Protein AF-A0A3N5UCI3-F1 (afdb_monomer)

Structure (mmCIF, N/CA/C/O backbone):
data_AF-A0A3N5UCI3-F1
#
_entry.id   AF-A0A3N5UCI3-F1
#
loop_
_atom_site.group_PDB
_atom_site.id
_atom_site.type_symbol
_atom_site.label_atom_id
_atom_site.label_alt_id
_atom_site.label_comp_id
_atom_site.label_asym_id
_atom_site.label_entity_id
_atom_site.label_seq_id
_atom_site.pdbx_PDB_ins_code
_atom_site.Cartn_x
_atom_site.Cartn_y
_atom_site.Cartn_z
_atom_site.occupancy
_atom_site.B_iso_or_equiv
_atom_site.auth_seq_id
_atom_site.auth_comp_id
_atom_site.auth_asym_id
_atom_site.auth_atom_id
_atom_site.pdbx_PDB_model_num
ATOM 1 N N . MET A 1 1 ? 20.210 -23.300 -6.302 1.00 37.25 1 MET A N 1
ATOM 2 C CA . MET A 1 1 ? 19.505 -22.348 -7.184 1.00 37.25 1 MET A CA 1
ATOM 3 C C . MET A 1 1 ? 19.221 -21.131 -6.333 1.00 37.25 1 MET A C 1
ATOM 5 O O . MET A 1 1 ? 18.685 -21.321 -5.254 1.00 37.25 1 MET A O 1
ATOM 9 N N . LYS A 1 2 ? 19.678 -19.932 -6.711 1.00 45.31 2 LYS A N 1
ATOM 10 C CA . LYS A 1 2 ? 19.194 -18.723 -6.033 1.00 45.31 2 LYS A CA 1
ATOM 11 C C . LYS A 1 2 ? 17.724 -18.590 -6.417 1.00 45.31 2 LYS A C 1
ATOM 13 O O . LYS A 1 2 ? 17.446 -18.569 -7.613 1.00 45.31 2 LYS A O 1
ATOM 18 N N . ASP A 1 3 ? 16.829 -18.582 -5.437 1.00 58.81 3 ASP A N 1
ATOM 19 C CA . ASP A 1 3 ? 15.424 -18.269 -5.679 1.00 58.81 3 ASP A CA 1
ATOM 20 C C . ASP A 1 3 ? 15.359 -16.899 -6.365 1.00 58.81 3 ASP A C 1
ATOM 22 O O . ASP A 1 3 ? 15.922 -15.918 -5.872 1.00 58.81 3 ASP A O 1
ATOM 26 N N . ASP A 1 4 ? 14.760 -16.850 -7.554 1.00 88.25 4 ASP A N 1
ATOM 27 C CA . ASP A 1 4 ? 14.566 -15.599 -8.277 1.00 88.25 4 ASP A CA 1
ATOM 28 C C . ASP A 1 4 ? 13.509 -14.773 -7.536 1.00 88.25 4 ASP A C 1
ATOM 30 O O . ASP A 1 4 ? 12.313 -15.076 -7.573 1.00 88.25 4 ASP A O 1
ATOM 34 N N . VAL A 1 5 ? 13.953 -13.730 -6.831 1.00 96.06 5 VAL A N 1
ATOM 35 C CA . VAL A 1 5 ? 13.076 -12.833 -6.068 1.00 96.06 5 VAL A CA 1
ATOM 36 C C . VAL A 1 5 ? 11.978 -12.225 -6.946 1.00 96.06 5 VAL A C 1
ATOM 38 O O . VAL A 1 5 ? 10.868 -12.012 -6.464 1.00 96.06 5 VAL A O 1
ATOM 41 N N . PHE A 1 6 ? 12.220 -12.008 -8.243 1.00 95.88 6 PHE A N 1
ATOM 42 C CA . PHE A 1 6 ? 11.193 -11.482 -9.142 1.00 95.88 6 PHE A CA 1
ATOM 43 C C . PHE A 1 6 ? 10.114 -12.523 -9.452 1.00 95.88 6 PHE A C 1
ATOM 45 O O . PHE A 1 6 ? 8.941 -12.166 -9.516 1.00 95.88 6 PHE A O 1
ATOM 52 N N . ALA A 1 7 ? 10.461 -13.812 -9.533 1.00 96.44 7 ALA A N 1
ATOM 53 C CA . ALA A 1 7 ? 9.475 -14.890 -9.626 1.00 96.44 7 ALA A CA 1
ATOM 54 C C . ALA A 1 7 ? 8.641 -15.017 -8.336 1.00 96.44 7 ALA A C 1
ATOM 56 O O . ALA A 1 7 ? 7.427 -15.227 -8.392 1.00 96.44 7 ALA A O 1
ATOM 57 N N . LYS A 1 8 ? 9.264 -14.823 -7.164 1.00 96.44 8 LYS A N 1
ATOM 58 C CA . LYS A 1 8 ? 8.558 -14.742 -5.871 1.00 96.44 8 LYS A CA 1
ATOM 59 C C . LYS A 1 8 ? 7.577 -13.564 -5.842 1.00 96.44 8 LYS A C 1
ATOM 61 O O . LYS A 1 8 ? 6.419 -13.754 -5.467 1.00 96.44 8 LYS A O 1
ATOM 66 N N . VAL A 1 9 ? 8.017 -12.376 -6.266 1.00 97.81 9 VAL A N 1
ATOM 67 C CA . VAL A 1 9 ? 7.171 -11.175 -6.385 1.00 97.81 9 VAL A CA 1
ATOM 68 C C . VAL A 1 9 ? 6.021 -11.418 -7.358 1.00 97.81 9 VAL A C 1
ATOM 70 O O . VAL A 1 9 ? 4.883 -11.100 -7.026 1.00 97.81 9 VAL A O 1
ATOM 73 N N . GLU A 1 10 ? 6.281 -12.027 -8.517 1.00 97.31 10 GLU A N 1
ATOM 74 C CA . GLU A 1 10 ? 5.245 -12.372 -9.495 1.00 97.31 10 GLU A CA 1
ATOM 75 C C . GLU A 1 10 ? 4.166 -13.256 -8.869 1.00 97.31 10 GLU A C 1
ATOM 77 O O . GLU A 1 10 ? 2.975 -12.949 -8.939 1.00 97.31 10 GLU A O 1
ATOM 82 N N . ASN A 1 11 ? 4.589 -14.326 -8.195 1.00 97.31 11 ASN A N 1
ATOM 83 C CA . ASN A 1 11 ? 3.678 -15.257 -7.551 1.00 97.31 11 ASN A CA 1
ATOM 84 C C . ASN A 1 11 ? 2.823 -14.571 -6.473 1.00 97.31 11 ASN A C 1
ATOM 86 O O . ASN A 1 11 ? 1.619 -14.812 -6.400 1.00 97.31 11 ASN A O 1
ATOM 90 N N . GLN A 1 12 ? 3.416 -13.696 -5.655 1.00 96.69 12 GLN A N 1
ATOM 91 C CA . GLN A 1 12 ? 2.686 -12.943 -4.629 1.00 96.69 12 GLN A CA 1
ATOM 92 C C . GLN A 1 12 ? 1.762 -11.870 -5.225 1.00 96.69 12 GLN A C 1
ATOM 94 O O . GLN A 1 12 ? 0.686 -11.622 -4.682 1.00 96.69 12 GLN A O 1
ATOM 99 N N . TYR A 1 13 ? 2.143 -11.262 -6.350 1.00 96.44 13 TYR A N 1
ATOM 100 C CA . TYR A 1 13 ? 1.323 -10.284 -7.066 1.00 96.44 13 TYR A CA 1
ATOM 101 C C . TYR A 1 13 ? 0.072 -10.931 -7.675 1.00 96.44 13 TYR A C 1
ATOM 103 O O . TYR A 1 13 ? -1.033 -10.398 -7.540 1.00 96.44 13 TYR A O 1
ATOM 111 N N . VAL A 1 14 ? 0.227 -12.100 -8.308 1.00 95.62 14 VAL A N 1
ATOM 112 C CA . VAL A 1 14 ? -0.887 -12.884 -8.865 1.00 95.62 14 VAL A CA 1
ATOM 113 C C . VAL A 1 14 ? -1.782 -13.423 -7.747 1.00 95.62 14 VAL A C 1
ATOM 115 O O . VAL A 1 14 ? -3.002 -13.281 -7.809 1.00 95.62 14 VAL A O 1
ATOM 118 N N . ASN A 1 15 ? -1.189 -13.966 -6.681 1.00 96.00 15 ASN A N 1
ATOM 119 C CA . ASN A 1 15 ? -1.905 -14.549 -5.543 1.00 96.00 15 ASN A CA 1
ATOM 120 C C . ASN A 1 15 ? -2.089 -13.552 -4.383 1.00 96.00 15 ASN A C 1
ATOM 122 O O . ASN A 1 15 ? -1.911 -13.892 -3.205 1.00 96.00 15 ASN A O 1
ATOM 126 N N . TYR A 1 16 ? -2.447 -12.312 -4.724 1.00 96.50 16 TYR A N 1
ATOM 127 C CA . TYR A 1 16 ? -2.571 -11.196 -3.787 1.00 96.50 16 TYR A CA 1
ATOM 128 C C . TYR A 1 16 ? -3.523 -11.513 -2.624 1.00 96.50 16 TYR A C 1
ATOM 130 O O . TYR A 1 16 ? -4.680 -11.876 -2.836 1.00 96.50 16 TYR A O 1
ATOM 138 N N . GLY A 1 17 ? -3.044 -11.357 -1.387 1.00 96.62 17 GLY A N 1
ATOM 139 C CA . GLY A 1 17 ? -3.816 -11.642 -0.170 1.00 96.62 17 GLY A CA 1
ATOM 140 C C . GLY A 1 17 ? -3.635 -13.045 0.420 1.00 96.62 17 GLY A C 1
ATOM 141 O O . GLY A 1 17 ? -4.100 -13.285 1.532 1.00 96.62 17 GLY A O 1
ATOM 142 N N . THR A 1 18 ? -2.913 -13.956 -0.245 1.00 97.62 18 THR A N 1
ATOM 143 C CA . THR A 1 18 ? -2.645 -15.308 0.295 1.00 97.62 18 THR A CA 1
ATOM 144 C C . THR A 1 18 ? -1.943 -15.244 1.651 1.00 97.62 18 THR A C 1
ATOM 146 O O . THR A 1 18 ? -2.427 -15.816 2.627 1.00 97.62 18 THR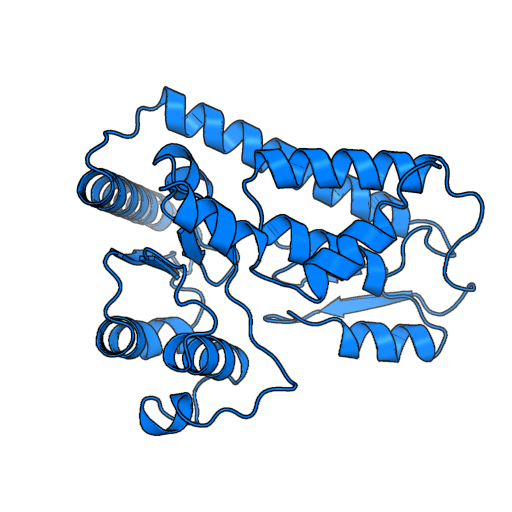 A O 1
ATOM 149 N N . ARG A 1 19 ? -0.872 -14.446 1.751 1.00 97.94 19 ARG A N 1
ATOM 150 C CA . ARG A 1 19 ? -0.134 -14.260 3.007 1.00 97.94 19 ARG A CA 1
ATOM 151 C C . ARG A 1 19 ? -0.999 -13.653 4.116 1.00 97.94 19 ARG A C 1
ATOM 153 O O . ARG A 1 19 ? -0.928 -14.080 5.262 1.00 97.94 19 ARG A O 1
ATOM 160 N N . ALA A 1 20 ? -1.869 -12.700 3.784 1.00 98.25 20 ALA A N 1
ATOM 161 C CA . ALA A 1 20 ? -2.792 -12.102 4.749 1.00 98.25 20 ALA A CA 1
ATOM 162 C C . ALA A 1 20 ? -3.806 -13.123 5.297 1.00 98.25 20 ALA A C 1
ATOM 164 O O . ALA A 1 20 ? -4.112 -13.123 6.489 1.00 98.25 20 ALA A O 1
ATOM 165 N N . ARG A 1 21 ? -4.281 -14.044 4.451 1.00 98.44 21 ARG A N 1
ATOM 166 C CA . ARG A 1 21 ? -5.158 -15.146 4.865 1.00 98.44 21 ARG A CA 1
ATOM 167 C C . ARG A 1 21 ? -4.448 -16.129 5.798 1.00 98.44 21 ARG A C 1
ATOM 169 O O . ARG A 1 21 ? -5.036 -16.542 6.793 1.00 98.44 21 ARG A O 1
ATOM 176 N N . GLU A 1 22 ? -3.190 -16.466 5.518 1.00 98.44 22 GLU A N 1
ATOM 177 C CA . GLU A 1 22 ? -2.363 -17.274 6.427 1.00 98.44 22 GLU A CA 1
ATOM 178 C C . GLU A 1 22 ? -2.208 -16.597 7.790 1.00 98.44 22 GLU A C 1
ATOM 180 O O . GLU A 1 22 ? -2.424 -17.233 8.818 1.00 98.44 22 GLU A O 1
ATOM 185 N N . LEU A 1 23 ? -1.892 -15.298 7.801 1.00 98.38 23 LEU A N 1
ATOM 186 C CA . LEU A 1 23 ? -1.742 -14.512 9.025 1.00 98.38 23 LEU A CA 1
ATOM 187 C C . LEU A 1 23 ? -3.046 -14.484 9.835 1.00 98.38 23 LEU A C 1
ATOM 189 O O . LEU A 1 23 ? -3.012 -14.735 11.040 1.00 98.38 23 LEU A O 1
ATOM 193 N N . LYS A 1 24 ? -4.202 -14.284 9.187 1.00 97.94 24 LYS A N 1
ATOM 194 C CA . LYS A 1 24 ? -5.512 -14.422 9.847 1.00 97.94 24 LYS A CA 1
ATOM 195 C C . LYS A 1 24 ? -5.681 -15.803 10.480 1.00 97.94 24 LYS A C 1
ATOM 197 O O . LYS A 1 24 ? -6.098 -15.896 11.631 1.00 97.94 24 LYS A O 1
ATOM 202 N N . ASN A 1 25 ? -5.360 -16.871 9.751 1.00 98.06 25 ASN A N 1
ATOM 203 C CA . ASN A 1 25 ? -5.485 -18.243 10.256 1.00 98.06 25 ASN A CA 1
ATOM 204 C C . ASN A 1 25 ? -4.524 -18.529 11.425 1.00 98.06 25 ASN A C 1
ATOM 206 O O . ASN A 1 25 ? -4.798 -19.398 12.245 1.00 98.06 25 ASN A O 1
ATOM 210 N N . GLN A 1 26 ? -3.432 -17.769 11.531 1.00 97.88 26 GLN A N 1
ATOM 211 C CA . GLN A 1 26 ? -2.501 -17.767 12.665 1.00 97.88 26 GLN A CA 1
ATOM 212 C C . GLN A 1 26 ? -2.959 -16.859 13.824 1.00 97.88 26 GLN A C 1
ATOM 214 O O . GLN A 1 26 ? -2.226 -16.680 14.794 1.00 97.88 26 GLN A O 1
ATOM 219 N N . GLY A 1 27 ? -4.157 -16.272 13.740 1.00 97.44 27 GLY A N 1
ATOM 220 C CA . GLY A 1 27 ? -4.740 -15.414 14.773 1.00 97.44 27 GLY A CA 1
ATOM 221 C C . GLY A 1 27 ? -4.333 -13.939 14.691 1.00 97.44 27 GLY A C 1
ATOM 222 O O . GLY A 1 27 ? -4.698 -13.164 15.576 1.00 97.44 27 GLY A O 1
ATOM 223 N N . GLN A 1 28 ? -3.603 -13.522 13.652 1.00 98.06 28 GLN A N 1
ATOM 224 C CA . GLN A 1 28 ? -3.263 -12.112 13.446 1.00 98.06 28 GLN A CA 1
ATOM 225 C C . GLN A 1 28 ? -4.488 -11.327 12.965 1.00 98.06 28 GLN A C 1
ATOM 227 O O . GLN A 1 28 ? -5.254 -11.784 12.115 1.00 98.06 28 GLN A O 1
ATOM 232 N N . LYS A 1 29 ? -4.651 -10.102 13.469 1.00 98.50 29 LYS A N 1
ATOM 233 C CA . LYS A 1 29 ? -5.696 -9.179 13.011 1.00 98.50 29 LYS A CA 1
ATOM 234 C C . LYS A 1 29 ? -5.188 -8.412 11.794 1.00 98.50 29 LYS A C 1
ATOM 236 O O . LYS A 1 29 ? -4.258 -7.614 11.906 1.00 98.50 29 LYS A O 1
ATOM 241 N N . VAL A 1 30 ? -5.798 -8.646 10.635 1.00 98.81 30 VAL A N 1
ATOM 242 C CA . VAL A 1 30 ? -5.469 -7.934 9.390 1.00 98.81 30 VAL A CA 1
ATOM 243 C C . VAL A 1 30 ? -6.399 -6.734 9.240 1.00 98.81 30 VAL A C 1
ATOM 245 O O . VAL A 1 30 ? -7.617 -6.903 9.206 1.00 98.81 30 VAL A O 1
ATOM 248 N N . ILE A 1 31 ? -5.842 -5.529 9.157 1.00 98.81 31 ILE A N 1
ATOM 249 C CA . ILE A 1 31 ? -6.599 -4.287 8.981 1.00 98.81 31 ILE A CA 1
ATOM 250 C C . ILE A 1 31 ? -6.388 -3.792 7.561 1.00 98.81 31 ILE A C 1
ATOM 252 O O . ILE A 1 31 ? -5.282 -3.414 7.173 1.00 98.81 31 ILE A O 1
ATOM 256 N N . GLY A 1 32 ? -7.465 -3.803 6.786 1.00 98.56 32 GLY A N 1
ATOM 257 C CA . GLY A 1 32 ? -7.467 -3.254 5.447 1.00 98.56 32 GLY A CA 1
ATOM 258 C C . GLY A 1 32 ? -7.326 -1.737 5.496 1.00 98.56 32 GLY A C 1
ATOM 259 O O . GLY A 1 32 ? -7.857 -1.087 6.398 1.00 98.56 32 GLY A O 1
ATOM 260 N N . TYR A 1 33 ? -6.671 -1.157 4.503 1.00 97.50 33 TYR A N 1
ATOM 261 C CA . TYR A 1 33 ? -6.654 0.286 4.318 1.00 97.50 33 TYR A CA 1
ATOM 262 C C . TYR A 1 33 ? -6.744 0.663 2.845 1.00 97.50 33 TYR A C 1
ATOM 264 O O . TYR A 1 33 ? -6.403 -0.119 1.953 1.00 97.50 33 TYR A O 1
ATOM 272 N N . ILE A 1 34 ? -7.204 1.886 2.602 1.00 92.69 34 ILE A N 1
ATOM 273 C CA . ILE A 1 34 ? -7.258 2.507 1.280 1.00 92.69 34 ILE A CA 1
ATOM 274 C C . ILE A 1 34 ? -6.585 3.870 1.386 1.00 92.69 34 ILE A C 1
ATOM 276 O O . ILE A 1 34 ? -6.811 4.576 2.360 1.00 92.69 34 ILE A O 1
ATOM 280 N N . CYS A 1 35 ? -5.835 4.261 0.350 1.00 91.75 35 CYS A N 1
ATOM 281 C CA . CYS A 1 35 ? -5.064 5.510 0.284 1.00 91.75 35 CYS A CA 1
ATOM 282 C C . CYS A 1 35 ? -3.818 5.533 1.192 1.00 91.75 35 CYS A C 1
ATOM 284 O O . CYS A 1 35 ? -3.790 4.927 2.258 1.00 91.75 35 CYS A O 1
ATOM 286 N N . SER A 1 36 ? -2.791 6.273 0.766 1.00 90.94 36 SER A N 1
ATOM 287 C CA . SER A 1 36 ? -1.540 6.480 1.514 1.00 90.94 36 SER A CA 1
ATOM 288 C C . SER A 1 36 ? -1.702 7.406 2.728 1.00 90.94 36 SER A C 1
ATOM 290 O O . SER A 1 36 ? -0.793 7.545 3.535 1.00 90.94 36 SER A O 1
ATOM 292 N N . PHE A 1 37 ? -2.865 8.046 2.892 1.00 93.94 37 PHE A N 1
ATOM 293 C CA . PHE A 1 37 ? -3.133 8.944 4.023 1.00 93.94 37 PHE A CA 1
ATOM 294 C C . PHE A 1 37 ? -3.445 8.207 5.331 1.00 93.94 37 PHE A C 1
ATOM 296 O O . PHE A 1 37 ? -3.551 8.847 6.376 1.00 93.94 37 PHE A O 1
ATOM 303 N N . VAL A 1 38 ? -3.607 6.880 5.299 1.00 96.69 38 VAL A N 1
ATOM 304 C CA . VAL A 1 38 ? -3.827 6.096 6.519 1.00 96.69 38 VAL A CA 1
ATOM 305 C C . VAL A 1 38 ? -2.512 5.965 7.299 1.00 96.69 38 VAL A C 1
ATOM 307 O O . VAL A 1 38 ? -1.546 5.437 6.754 1.00 96.69 38 VAL A O 1
ATOM 310 N N . PRO A 1 39 ? -2.467 6.352 8.588 1.00 97.38 39 PRO A N 1
ATOM 311 C CA . PRO A 1 39 ? -1.288 6.164 9.437 1.00 97.38 39 PRO A CA 1
ATOM 312 C C . PRO A 1 39 ? -1.063 4.674 9.767 1.00 97.38 39 PRO A C 1
ATOM 314 O O . PRO A 1 39 ? -1.607 4.136 10.740 1.00 97.38 39 PRO A O 1
ATOM 317 N N . LEU A 1 40 ? -0.282 3.975 8.937 1.00 98.25 40 LEU A N 1
ATOM 318 C CA . LEU A 1 40 ? -0.029 2.527 9.046 1.00 98.25 40 LEU A CA 1
ATOM 319 C C . LEU A 1 40 ? 0.760 2.152 10.308 1.00 98.25 40 LEU A C 1
ATOM 321 O O . LEU A 1 40 ? 0.667 1.027 10.814 1.00 98.25 40 LEU A O 1
ATOM 325 N N . GLU A 1 41 ? 1.523 3.103 10.838 1.00 98.69 41 GLU A N 1
ATOM 326 C CA . GLU A 1 41 ? 2.312 2.971 12.053 1.00 98.69 41 GLU A CA 1
ATOM 327 C C . GLU A 1 41 ? 1.422 2.663 13.256 1.00 98.69 41 GLU A C 1
ATOM 329 O O . GLU A 1 41 ? 1.787 1.822 14.074 1.00 98.69 41 GLU A O 1
ATOM 334 N N . ILE A 1 42 ? 0.232 3.268 13.341 1.00 98.75 42 ILE A N 1
ATOM 335 C CA . ILE A 1 42 ? -0.697 3.042 14.456 1.00 98.75 42 ILE A CA 1
ATOM 336 C C . ILE A 1 42 ? -1.298 1.631 14.368 1.00 98.75 42 ILE A C 1
ATOM 338 O O . ILE A 1 42 ? -1.360 0.939 15.382 1.00 98.75 42 ILE A O 1
ATOM 342 N N . ILE A 1 43 ? -1.641 1.154 13.161 1.00 98.75 43 ILE A N 1
ATOM 343 C CA . ILE A 1 43 ? -2.090 -0.236 12.930 1.00 98.75 43 ILE A CA 1
ATOM 344 C C . ILE A 1 43 ? -1.016 -1.220 13.403 1.00 98.75 43 ILE A C 1
ATOM 346 O O . ILE A 1 43 ? -1.291 -2.160 14.150 1.00 98.75 43 ILE A O 1
ATOM 350 N N . THR A 1 44 ? 0.226 -0.967 12.993 1.00 98.75 44 THR A N 1
ATOM 351 C CA . THR A 1 44 ? 1.375 -1.826 13.302 1.00 98.75 44 THR A CA 1
ATOM 352 C C . THR A 1 44 ? 1.701 -1.809 14.797 1.00 98.75 44 THR A C 1
ATOM 354 O O . THR A 1 44 ? 1.967 -2.857 15.382 1.00 98.75 44 THR A O 1
ATOM 357 N N . ALA A 1 45 ? 1.637 -0.641 15.443 1.00 98.69 45 ALA A N 1
ATOM 358 C CA . ALA A 1 45 ? 1.859 -0.491 16.880 1.00 98.69 45 ALA A CA 1
ATOM 359 C C . ALA A 1 45 ? 0.780 -1.201 17.719 1.00 98.69 45 ALA A C 1
ATOM 361 O O . ALA A 1 45 ? 1.077 -1.727 18.792 1.00 98.69 45 ALA A O 1
ATOM 362 N N . ALA A 1 46 ? -0.445 -1.311 17.193 1.00 98.31 46 ALA A N 1
ATOM 363 C CA . ALA A 1 46 ? -1.516 -2.135 17.761 1.00 98.31 46 ALA A CA 1
ATOM 364 C C . ALA A 1 46 ? -1.257 -3.654 17.648 1.00 98.31 46 ALA A C 1
ATOM 366 O O . ALA A 1 46 ? -2.050 -4.452 18.147 1.00 98.31 46 ALA A O 1
ATOM 367 N N . GLY A 1 47 ? -0.173 -4.077 16.985 1.00 97.94 47 GLY A N 1
ATOM 368 C CA . GLY A 1 47 ? 0.102 -5.483 16.688 1.00 97.94 47 GLY A CA 1
ATOM 369 C C . GLY A 1 47 ? -0.798 -6.056 15.591 1.00 97.94 47 GLY A C 1
ATOM 370 O O . GLY A 1 47 ? -0.956 -7.270 15.509 1.00 97.94 47 GLY A O 1
ATOM 371 N N . CYS A 1 48 ? -1.415 -5.198 14.776 1.00 98.56 48 CYS A N 1
ATOM 372 C CA . CYS A 1 48 ? -2.201 -5.604 13.617 1.00 98.56 48 CYS A CA 1
ATOM 373 C C . CYS A 1 48 ? -1.364 -5.526 12.332 1.00 98.56 48 CYS A C 1
ATOM 375 O O . CYS A 1 48 ? -0.362 -4.814 12.262 1.00 98.56 48 CYS A O 1
ATOM 377 N N . VAL A 1 49 ? -1.804 -6.233 11.292 1.00 98.62 49 VAL A N 1
ATOM 378 C CA . VAL A 1 49 ? -1.155 -6.240 9.975 1.00 98.62 49 VAL A CA 1
ATOM 379 C C . VAL A 1 49 ? -1.894 -5.270 9.047 1.00 98.62 49 VAL A C 1
ATOM 381 O O . VAL A 1 49 ? -3.042 -5.561 8.701 1.00 98.62 49 VAL A O 1
ATOM 384 N N . PRO A 1 50 ? -1.292 -4.136 8.638 1.00 98.56 50 PRO A N 1
ATOM 385 C CA . PRO A 1 50 ? -1.883 -3.286 7.612 1.00 98.56 50 PRO A CA 1
ATOM 386 C C . PRO A 1 50 ? -1.869 -4.012 6.263 1.00 98.56 50 PRO A C 1
ATOM 388 O O . PRO A 1 50 ? -0.861 -4.600 5.877 1.00 98.56 50 PRO A O 1
ATOM 391 N N . PHE A 1 51 ? -2.989 -3.972 5.548 1.00 98.56 51 PHE A N 1
ATOM 392 C CA . PHE A 1 51 ? -3.143 -4.604 4.242 1.00 98.56 51 PHE A CA 1
ATOM 393 C C . PHE A 1 51 ? -3.801 -3.644 3.254 1.00 98.56 51 PHE A C 1
ATOM 395 O O . PHE A 1 51 ? -4.925 -3.192 3.478 1.00 98.56 51 PHE A O 1
ATOM 402 N N . ARG A 1 52 ? -3.138 -3.341 2.137 1.00 96.81 52 ARG A N 1
ATOM 403 C CA . ARG A 1 52 ? -3.710 -2.443 1.133 1.00 96.81 52 ARG A CA 1
ATOM 404 C C . ARG A 1 52 ? -4.833 -3.122 0.350 1.00 96.81 52 ARG A C 1
ATOM 406 O O . ARG A 1 52 ? -4.624 -4.117 -0.338 1.00 96.81 52 ARG A O 1
ATOM 413 N N . VAL A 1 53 ? -6.035 -2.561 0.412 1.00 97.19 53 VAL A N 1
ATOM 414 C CA . VAL A 1 53 ? -7.151 -2.980 -0.447 1.00 97.19 53 VAL A CA 1
ATOM 415 C C . VAL A 1 53 ? -6.963 -2.362 -1.835 1.00 97.19 53 VAL A C 1
ATOM 417 O O . VAL A 1 53 ? -6.618 -1.182 -1.950 1.00 97.19 53 VAL A O 1
ATOM 420 N N . ARG A 1 54 ? -7.185 -3.155 -2.890 1.00 94.62 54 ARG A N 1
ATOM 421 C CA . ARG A 1 54 ? -7.059 -2.723 -4.289 1.00 94.62 54 ARG A CA 1
ATOM 422 C C . ARG A 1 54 ? -8.265 -3.151 -5.121 1.00 94.62 54 ARG A C 1
ATOM 424 O O . ARG A 1 54 ? -9.015 -4.038 -4.719 1.00 94.62 54 ARG A O 1
ATOM 431 N N . GLY A 1 55 ? -8.448 -2.504 -6.261 1.00 94.31 55 GLY A N 1
ATOM 432 C CA . GLY A 1 55 ? -9.403 -2.924 -7.268 1.00 94.31 55 GLY A CA 1
ATOM 433 C C . GLY A 1 55 ? -8.842 -4.051 -8.131 1.00 94.31 55 GLY A C 1
ATOM 434 O O . GLY A 1 55 ? -7.681 -4.460 -8.018 1.00 94.31 55 GLY A O 1
ATOM 435 N N . ASP A 1 56 ? -9.687 -4.542 -9.025 1.00 93.62 56 ASP A N 1
ATOM 436 C CA . ASP A 1 56 ? -9.296 -5.449 -10.095 1.00 93.62 56 ASP A CA 1
ATOM 437 C C . ASP A 1 56 ? -10.053 -5.059 -11.362 1.00 93.62 56 ASP A C 1
ATOM 439 O O . ASP A 1 56 ? -11.278 -5.144 -11.427 1.00 93.62 56 ASP A O 1
ATOM 443 N N . ILE A 1 57 ? -9.313 -4.610 -12.374 1.00 92.00 57 ILE A N 1
ATOM 444 C CA . ILE A 1 57 ? -9.885 -4.177 -13.653 1.00 92.00 57 ILE A CA 1
ATOM 445 C C . ILE A 1 57 ? -10.475 -5.342 -14.461 1.00 92.00 57 ILE A C 1
ATOM 447 O O . ILE A 1 57 ? -11.183 -5.111 -15.437 1.00 92.00 57 ILE A O 1
ATOM 451 N N . ARG A 1 58 ? -10.147 -6.588 -14.095 1.00 92.44 58 ARG A N 1
ATOM 452 C CA . ARG A 1 58 ? -10.638 -7.806 -14.752 1.00 92.44 58 ARG A CA 1
ATOM 453 C C . ARG A 1 58 ? -11.941 -8.305 -14.129 1.00 92.44 58 ARG A C 1
ATOM 455 O O . ARG A 1 58 ? -12.588 -9.176 -14.702 1.00 92.44 58 ARG A O 1
ATOM 462 N N . GLU A 1 59 ? -12.331 -7.750 -12.983 1.00 94.88 59 GLU A N 1
ATOM 463 C CA . GLU A 1 59 ? -13.538 -8.123 -12.254 1.00 94.88 59 GLU A CA 1
ATOM 464 C C . GLU A 1 59 ? -14.643 -7.080 -12.471 1.00 94.88 59 GLU A C 1
ATOM 466 O O . GLU A 1 59 ? -14.480 -5.912 -12.106 1.00 94.88 59 GLU A O 1
ATOM 471 N N . PRO A 1 60 ? -15.799 -7.467 -13.039 1.00 95.56 60 PRO A N 1
ATOM 472 C CA . PRO A 1 60 ? -16.898 -6.536 -13.238 1.00 95.56 60 PRO A CA 1
ATOM 473 C C . PRO A 1 60 ? -17.515 -6.133 -11.897 1.00 95.56 60 PRO A C 1
ATOM 475 O O . PRO A 1 60 ? -17.827 -6.982 -11.053 1.00 95.56 60 PRO A O 1
ATOM 478 N N . ILE A 1 61 ? -17.766 -4.837 -11.734 1.00 96.56 61 ILE A N 1
ATOM 479 C CA . ILE A 1 61 ? -18.467 -4.288 -10.572 1.00 96.56 61 ILE A CA 1
ATOM 480 C C . ILE A 1 61 ? -19.939 -4.700 -10.686 1.00 96.56 61 ILE A C 1
ATOM 482 O O . ILE A 1 61 ? -20.610 -4.351 -11.651 1.00 96.56 61 ILE A O 1
ATOM 486 N N . THR A 1 62 ? -20.428 -5.502 -9.739 1.00 96.06 62 THR A N 1
ATOM 487 C CA . THR A 1 62 ? -21.779 -6.091 -9.791 1.00 96.06 62 THR A CA 1
ATOM 488 C C . THR A 1 62 ? -22.507 -5.890 -8.470 1.00 96.06 62 THR A C 1
ATOM 490 O O . THR A 1 62 ? -23.437 -5.094 -8.402 1.00 96.06 62 THR A O 1
ATOM 493 N N . LYS A 1 63 ? -22.060 -6.537 -7.388 1.00 96.38 63 LYS A N 1
ATOM 494 C CA . LYS A 1 63 ? -22.639 -6.358 -6.048 1.00 96.38 63 LYS A CA 1
ATOM 495 C C . LYS A 1 63 ? -22.453 -4.928 -5.547 1.00 96.38 63 LYS A C 1
ATOM 497 O O . LYS A 1 63 ? -23.378 -4.373 -4.961 1.00 96.38 63 LYS A O 1
ATOM 502 N N . GLY A 1 64 ? -21.295 -4.323 -5.815 1.00 94.75 64 GLY A N 1
ATOM 503 C CA . GLY A 1 64 ? -21.007 -2.939 -5.438 1.00 94.75 64 GLY A CA 1
ATOM 504 C C . GLY A 1 64 ? -22.038 -1.951 -5.989 1.00 94.75 64 GLY A C 1
ATOM 505 O O . GLY A 1 64 ? -22.499 -1.091 -5.248 1.00 94.75 64 GLY A O 1
ATOM 506 N N . ASP A 1 65 ? -22.480 -2.137 -7.235 1.00 94.88 65 ASP A N 1
ATOM 507 C CA . ASP A 1 65 ? -23.446 -1.246 -7.901 1.00 94.88 65 ASP A CA 1
ATOM 508 C C . ASP A 1 65 ? -24.880 -1.396 -7.386 1.00 94.88 65 ASP A C 1
ATOM 510 O O . ASP A 1 65 ? -25.706 -0.511 -7.586 1.00 94.88 65 ASP A O 1
ATOM 514 N N . THR A 1 66 ? -25.186 -2.496 -6.694 1.00 95.31 66 THR A N 1
ATOM 515 C CA . THR A 1 66 ? -26.485 -2.661 -6.019 1.00 95.31 66 THR A CA 1
ATOM 516 C C . THR A 1 66 ? -26.550 -1.949 -4.669 1.00 95.31 66 THR A C 1
ATOM 518 O O . THR A 1 66 ? -27.632 -1.793 -4.111 1.00 95.31 66 THR A O 1
ATOM 521 N N . LEU A 1 67 ? -25.397 -1.536 -4.135 1.00 94.62 67 LEU A N 1
ATOM 522 C CA . LEU A 1 67 ? -25.248 -1.018 -2.774 1.00 94.62 67 LEU A CA 1
ATOM 523 C C . LEU A 1 67 ? -24.697 0.413 -2.732 1.00 94.62 67 LEU A C 1
ATOM 525 O O . LEU A 1 67 ? -24.783 1.060 -1.693 1.00 94.62 67 LEU A O 1
ATOM 529 N N . MET A 1 68 ? -24.113 0.900 -3.826 1.00 93.25 68 MET A N 1
ATOM 530 C CA . MET A 1 68 ? -23.446 2.197 -3.908 1.00 93.25 68 MET A CA 1
ATOM 531 C C . MET A 1 68 ? -23.724 2.865 -5.253 1.00 93.25 68 MET A C 1
ATOM 533 O O . MET A 1 68 ? -23.858 2.197 -6.278 1.00 93.25 68 MET A O 1
ATOM 537 N N . GLU A 1 69 ? -23.781 4.195 -5.265 1.00 89.56 69 GLU A N 1
ATOM 538 C CA . GLU A 1 69 ? -24.062 4.958 -6.473 1.00 89.56 69 GLU A CA 1
ATOM 539 C C . GLU A 1 69 ? -22.966 4.777 -7.532 1.00 89.56 69 GLU A C 1
ATOM 541 O O . GLU A 1 69 ? -21.765 4.886 -7.269 1.00 89.56 69 GLU A O 1
ATOM 546 N N . THR A 1 70 ? -23.383 4.588 -8.783 1.00 91.62 70 THR A N 1
ATOM 547 C CA . THR A 1 70 ? -22.468 4.358 -9.912 1.00 91.62 70 THR A CA 1
ATOM 548 C C . THR A 1 70 ? -21.619 5.580 -10.275 1.00 91.62 70 THR A C 1
ATOM 550 O O . THR A 1 70 ? -20.625 5.439 -10.987 1.00 91.62 70 THR A O 1
ATOM 553 N N . ILE A 1 71 ? -21.949 6.766 -9.751 1.00 92.94 71 ILE A N 1
ATOM 554 C CA . ILE A 1 71 ? -21.144 7.988 -9.901 1.00 92.94 71 ILE A CA 1
ATOM 555 C C . ILE A 1 71 ? -19.851 7.963 -9.067 1.00 92.94 71 ILE A C 1
ATOM 557 O O . ILE A 1 71 ? -18.929 8.730 -9.339 1.00 92.94 71 ILE A O 1
ATOM 561 N N . VAL A 1 72 ? -19.757 7.088 -8.057 1.00 94.44 72 VAL A N 1
ATOM 562 C CA . VAL A 1 72 ? -18.544 6.943 -7.241 1.00 94.44 72 VAL A CA 1
ATOM 563 C C . VAL A 1 72 ? -17.374 6.488 -8.120 1.00 94.44 72 VAL A C 1
ATOM 565 O O . VAL A 1 72 ? -17.550 5.708 -9.056 1.00 94.44 72 VAL A O 1
ATOM 568 N N . CYS A 1 73 ? -16.162 6.967 -7.815 1.00 93.19 73 CYS A N 1
ATOM 569 C CA . CYS A 1 73 ? -14.948 6.624 -8.558 1.00 93.19 73 CYS A CA 1
ATOM 570 C C . CYS A 1 73 ? -14.818 5.097 -8.791 1.00 93.19 73 CYS A C 1
ATOM 572 O O . CYS A 1 73 ? -14.956 4.332 -7.827 1.00 93.19 73 CYS A O 1
ATOM 574 N N . PRO A 1 74 ? -14.484 4.640 -10.020 1.00 93.25 74 PRO A N 1
ATOM 575 C CA . PRO A 1 74 ? -14.377 3.217 -10.350 1.00 93.25 74 PRO A CA 1
ATOM 576 C C . PRO A 1 74 ? -13.440 2.425 -9.434 1.00 93.25 74 PRO A C 1
ATOM 578 O O . PRO A 1 74 ? -13.731 1.277 -9.117 1.00 93.25 74 PRO A O 1
ATOM 581 N N . PHE A 1 75 ? -12.350 3.038 -8.960 1.00 94.25 75 PHE A N 1
ATOM 582 C CA . PHE A 1 75 ? -11.429 2.399 -8.016 1.00 94.25 75 PHE A CA 1
ATOM 583 C C . PHE A 1 75 ? -12.117 2.074 -6.682 1.00 94.25 75 PHE A C 1
ATOM 585 O O . PHE A 1 75 ? -12.078 0.935 -6.226 1.00 94.25 75 PHE A O 1
ATOM 592 N N . ILE A 1 76 ? -12.814 3.047 -6.081 1.00 95.25 76 ILE A N 1
ATOM 593 C CA . ILE A 1 76 ? -13.553 2.840 -4.826 1.00 95.25 76 ILE A CA 1
ATOM 594 C C . ILE A 1 76 ? -14.676 1.820 -5.039 1.00 95.25 76 ILE A C 1
ATOM 596 O O . ILE A 1 76 ? -14.828 0.903 -4.236 1.00 95.25 76 ILE A O 1
ATOM 600 N N . ARG A 1 77 ? -15.414 1.906 -6.151 1.00 95.62 77 ARG A N 1
ATOM 601 C CA . ARG A 1 77 ? -16.437 0.907 -6.496 1.00 95.62 77 ARG A CA 1
ATOM 602 C C . ARG A 1 77 ? -15.866 -0.504 -6.641 1.00 95.62 77 ARG A C 1
ATOM 604 O O . ARG A 1 77 ? -16.447 -1.433 -6.090 1.00 95.62 77 ARG A O 1
ATOM 611 N N . SER A 1 78 ? -14.727 -0.665 -7.313 1.00 96.38 78 SER A N 1
ATOM 612 C CA . SER A 1 78 ? -14.063 -1.964 -7.486 1.00 96.38 78 SER A CA 1
ATOM 613 C C . SER A 1 78 ? -13.593 -2.545 -6.148 1.00 96.38 78 SER A C 1
ATOM 615 O O . SER A 1 78 ? -13.944 -3.677 -5.817 1.00 96.38 78 SER A O 1
ATOM 617 N N . CYS A 1 79 ? -12.897 -1.758 -5.320 1.00 96.88 79 CYS A N 1
ATOM 618 C CA . CYS A 1 79 ? -12.473 -2.188 -3.983 1.00 96.88 79 CYS A CA 1
ATOM 619 C C . CYS A 1 79 ? -13.664 -2.621 -3.106 1.00 96.88 79 CYS A C 1
ATOM 621 O O . CYS A 1 79 ? -13.586 -3.629 -2.395 1.00 96.88 79 CYS A O 1
ATOM 623 N N . PHE A 1 80 ? -14.776 -1.880 -3.161 1.00 97.38 80 PHE A N 1
ATOM 624 C CA . PHE A 1 80 ? -15.992 -2.211 -2.421 1.00 97.38 80 PHE A CA 1
ATOM 625 C C . PHE A 1 80 ? -16.625 -3.511 -2.917 1.00 97.38 80 PHE A C 1
ATOM 627 O O . PHE A 1 80 ? -16.909 -4.408 -2.125 1.00 97.38 80 PHE A O 1
ATOM 634 N N . ASP A 1 81 ? -16.809 -3.632 -4.231 1.00 97.94 81 ASP A N 1
ATOM 635 C CA . ASP A 1 81 ? -17.416 -4.795 -4.868 1.00 97.94 81 ASP A CA 1
ATOM 636 C C . ASP A 1 81 ? -16.642 -6.080 -4.559 1.00 97.94 81 ASP A C 1
ATOM 638 O O . ASP A 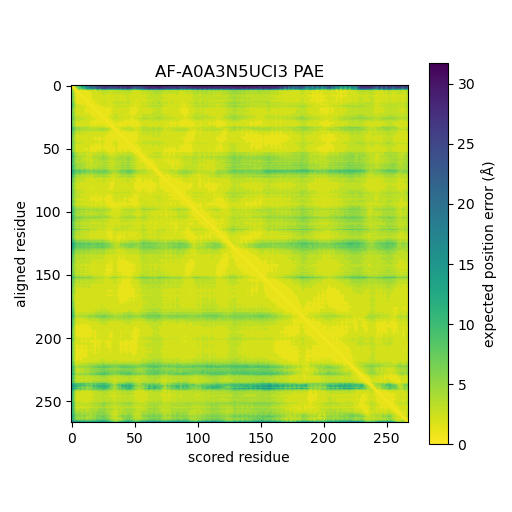1 81 ? -17.240 -7.070 -4.136 1.00 97.94 81 ASP A O 1
ATOM 642 N N . LEU A 1 82 ? -15.311 -6.042 -4.657 1.00 97.81 82 LEU A N 1
ATOM 643 C CA . LEU A 1 82 ? -14.444 -7.157 -4.273 1.00 97.81 82 LEU A CA 1
ATOM 644 C C . LEU A 1 82 ? -14.591 -7.517 -2.790 1.00 97.81 82 LEU A C 1
ATOM 646 O O . LEU A 1 82 ? -14.622 -8.700 -2.440 1.00 97.81 82 LEU A O 1
ATOM 650 N N . SER A 1 83 ? -14.722 -6.515 -1.918 1.00 97.69 83 SER A N 1
ATOM 651 C CA . SER A 1 83 ? -14.929 -6.725 -0.482 1.00 97.69 83 SER A CA 1
ATOM 652 C C . SER A 1 83 ? -16.271 -7.413 -0.203 1.00 97.69 83 SER A C 1
ATOM 654 O O . SER A 1 83 ? -16.301 -8.430 0.487 1.00 97.69 83 SER A O 1
ATOM 656 N N . VAL A 1 84 ? -17.366 -6.949 -0.815 1.00 97.38 84 VAL A N 1
ATOM 657 C CA . VAL A 1 84 ? -18.714 -7.545 -0.680 1.00 97.38 84 VAL A CA 1
ATOM 658 C C . VAL A 1 84 ? -18.806 -8.929 -1.343 1.00 97.38 84 VAL A C 1
ATOM 660 O O . VAL A 1 84 ? -19.571 -9.797 -0.915 1.00 97.38 84 VAL A O 1
ATOM 663 N N . LYS A 1 85 ? -18.010 -9.188 -2.385 1.00 97.50 85 LYS A N 1
ATOM 664 C CA . LYS A 1 85 ? -17.848 -10.522 -2.986 1.00 97.50 85 LYS A CA 1
ATOM 665 C C . LYS A 1 85 ? -17.007 -11.479 -2.129 1.00 97.50 85 LYS A C 1
ATOM 667 O O . LYS A 1 85 ? -16.916 -12.652 -2.474 1.00 97.50 85 LYS A O 1
ATOM 672 N N . GLY A 1 86 ? -16.423 -11.014 -1.024 1.00 96.88 86 GLY A N 1
ATOM 673 C CA . GLY A 1 86 ? -15.645 -11.842 -0.103 1.00 96.88 86 GLY A CA 1
ATOM 674 C C . GLY A 1 86 ? -14.180 -12.030 -0.501 1.00 96.88 86 GLY A C 1
ATOM 675 O O . GLY A 1 86 ? -13.495 -12.853 0.099 1.00 96.88 86 GLY A O 1
ATOM 676 N N . LYS A 1 87 ? -13.651 -11.260 -1.466 1.00 97.25 87 LYS A N 1
ATOM 677 C CA . LYS A 1 87 ? -12.223 -11.322 -1.842 1.00 97.25 87 LYS A CA 1
ATOM 678 C C . LYS A 1 87 ? -11.305 -10.976 -0.661 1.00 97.25 87 LYS A C 1
ATOM 680 O O . LYS A 1 87 ? -10.201 -11.510 -0.560 1.00 97.25 87 LYS A O 1
ATOM 685 N N . TYR A 1 88 ? -11.797 -10.114 0.230 1.00 97.88 88 TYR A N 1
ATOM 686 C CA . TYR A 1 88 ? -11.120 -9.605 1.423 1.00 97.88 88 TYR A CA 1
ATOM 687 C C . TYR A 1 88 ? -11.766 -10.097 2.733 1.00 97.88 88 TYR A C 1
ATOM 689 O O . TYR A 1 88 ? -11.684 -9.437 3.764 1.00 97.88 88 TYR A O 1
ATOM 697 N N . ASP A 1 89 ? -12.383 -11.281 2.724 1.00 97.38 89 ASP A N 1
ATOM 698 C CA . ASP A 1 89 ? -12.975 -11.948 3.902 1.00 97.38 89 ASP A CA 1
ATOM 699 C C . ASP A 1 89 ? -11.977 -12.234 5.048 1.00 97.38 89 ASP A C 1
ATOM 701 O O . ASP A 1 89 ? -12.356 -12.632 6.156 1.00 97.38 89 ASP A O 1
ATOM 705 N N . PHE A 1 90 ? -10.678 -12.062 4.796 1.00 97.94 90 PHE A N 1
ATOM 706 C CA . PHE A 1 90 ? -9.636 -12.162 5.808 1.00 97.94 90 PHE A CA 1
ATOM 707 C C . PHE A 1 90 ? -9.437 -10.883 6.636 1.00 97.94 90 PHE A C 1
ATOM 709 O O . PHE A 1 90 ? -8.703 -10.908 7.625 1.00 97.94 90 PHE A O 1
ATOM 716 N N . LEU A 1 91 ? -10.076 -9.771 6.270 1.00 98.56 91 LEU A N 1
ATOM 717 C CA . LEU A 1 91 ? -9.967 -8.532 7.029 1.00 98.56 91 LEU A CA 1
ATOM 718 C C . LEU A 1 91 ? -10.716 -8.637 8.362 1.00 98.56 91 LEU A C 1
ATOM 720 O O . LEU A 1 91 ? -11.864 -9.062 8.435 1.00 98.56 91 LEU A O 1
ATOM 724 N N . SER A 1 92 ? -10.043 -8.225 9.433 1.00 98.56 92 SER A N 1
ATOM 725 C CA . SER A 1 92 ? -10.626 -8.017 10.765 1.00 98.56 92 SER A CA 1
ATOM 726 C C . SER A 1 92 ? -11.128 -6.585 10.950 1.00 98.56 92 SER A C 1
ATOM 728 O O . SER A 1 92 ? -11.859 -6.303 11.896 1.00 98.56 92 SER A O 1
ATOM 730 N N . GLY A 1 93 ? -10.743 -5.683 10.049 1.00 98.44 93 GLY A N 1
ATOM 731 C CA . GLY A 1 93 ? -11.259 -4.330 10.000 1.00 98.44 93 GLY A CA 1
ATOM 732 C C . GLY A 1 93 ? -10.801 -3.552 8.781 1.00 98.44 93 GLY A C 1
ATOM 733 O O . GLY A 1 93 ? -9.992 -4.051 7.998 1.00 98.44 93 GLY A O 1
ATOM 734 N N . LEU A 1 94 ? -11.318 -2.334 8.632 1.00 98.56 94 LEU A N 1
ATOM 735 C CA . LEU A 1 94 ? -10.971 -1.426 7.542 1.00 98.56 94 LEU A CA 1
ATOM 736 C C . LEU A 1 94 ? -10.812 0.011 8.047 1.00 98.56 94 LEU A C 1
ATOM 738 O O . LEU A 1 94 ? -11.606 0.487 8.859 1.00 98.56 94 LEU A O 1
ATOM 742 N N . VAL A 1 95 ? -9.802 0.708 7.531 1.00 98.50 95 VAL A N 1
ATOM 743 C CA . VAL A 1 95 ? -9.573 2.132 7.787 1.00 98.50 95 VAL A CA 1
ATOM 744 C C . VAL A 1 95 ? -9.643 2.903 6.476 1.00 98.50 95 VAL A C 1
ATOM 746 O O . VAL A 1 95 ? -8.954 2.573 5.509 1.00 98.50 95 VAL A O 1
ATOM 749 N N . ILE A 1 96 ? -10.482 3.936 6.448 1.00 97.56 96 ILE A N 1
ATOM 750 C CA . ILE A 1 96 ? -10.663 4.820 5.293 1.00 97.56 96 ILE A CA 1
ATOM 751 C C . ILE A 1 96 ? -10.331 6.249 5.737 1.00 97.56 96 ILE A C 1
ATOM 753 O O . ILE A 1 96 ? -10.924 6.727 6.703 1.00 97.56 96 ILE A O 1
ATOM 757 N N . PRO A 1 97 ? -9.408 6.957 5.070 1.00 96.44 97 PRO A N 1
ATOM 758 C CA . PRO A 1 97 ? -9.114 8.340 5.397 1.00 96.44 97 PRO A CA 1
ATOM 759 C C . PRO A 1 97 ? -10.015 9.300 4.610 1.00 96.44 97 PRO A C 1
ATOM 761 O O . PRO A 1 97 ? -10.601 8.945 3.581 1.00 96.44 97 PRO A O 1
ATOM 764 N N . HIS A 1 98 ? -10.044 10.561 5.029 1.00 96.12 98 HIS A N 1
ATOM 765 C CA . HIS A 1 98 ? -10.553 11.669 4.225 1.00 96.12 98 HIS A CA 1
ATOM 766 C C . HIS A 1 98 ? -9.582 11.987 3.072 1.00 96.12 98 HIS A C 1
ATOM 768 O O . HIS A 1 98 ? -8.853 12.972 3.099 1.00 96.12 98 HIS A O 1
ATOM 774 N N . GLY A 1 99 ? -9.541 11.124 2.053 1.00 92.81 99 GLY A N 1
ATOM 775 C CA . GLY A 1 99 ? -8.710 11.331 0.859 1.00 92.81 99 GLY A CA 1
ATOM 776 C C . GLY A 1 99 ? -9.419 12.092 -0.266 1.00 92.81 99 GLY A C 1
ATOM 777 O O . GLY A 1 99 ? -8.804 12.900 -0.956 1.00 92.81 99 GLY A O 1
ATOM 778 N N . CYS A 1 100 ? -10.709 11.822 -0.475 1.00 93.69 100 CYS A N 1
ATOM 779 C CA . CYS A 1 100 ? -11.558 12.494 -1.462 1.00 93.69 100 CYS A CA 1
ATOM 780 C C . CYS A 1 100 ? -13.042 12.253 -1.155 1.00 93.69 100 CYS A C 1
ATOM 782 O O . CYS A 1 100 ? -13.379 11.338 -0.400 1.00 93.69 100 CYS A O 1
ATOM 784 N N . ASP A 1 101 ? -13.939 12.994 -1.810 1.00 94.19 101 ASP A N 1
ATOM 785 C CA . ASP A 1 101 ? -15.388 12.861 -1.602 1.00 94.19 101 ASP A CA 1
ATOM 786 C C . ASP A 1 101 ? -15.914 11.446 -1.862 1.00 94.19 101 ASP A C 1
ATOM 788 O O . ASP A 1 101 ? -16.794 10.985 -1.140 1.00 94.19 101 ASP A O 1
ATOM 792 N N . SER A 1 102 ? -15.356 10.716 -2.837 1.00 95.06 102 SER A N 1
ATOM 793 C CA . SER A 1 102 ? -15.757 9.322 -3.077 1.00 95.06 102 SER A CA 1
ATOM 794 C C . SER A 1 102 ? -15.524 8.441 -1.846 1.00 95.06 102 SER A C 1
ATOM 796 O O . SER A 1 102 ? -16.390 7.637 -1.533 1.00 95.06 102 SER A O 1
ATOM 798 N N . MET A 1 103 ? -14.407 8.616 -1.127 1.00 94.81 103 MET A N 1
ATOM 799 C CA . MET A 1 103 ? -14.108 7.853 0.095 1.00 94.81 103 MET A CA 1
ATOM 800 C C . MET A 1 103 ? -15.003 8.275 1.262 1.00 94.81 103 MET A C 1
ATOM 802 O O . MET A 1 103 ? -15.526 7.425 1.981 1.00 94.81 103 MET A O 1
ATOM 806 N N . VAL A 1 104 ? -15.203 9.585 1.441 1.00 94.69 104 VAL A N 1
ATOM 807 C CA . VAL A 1 104 ? -16.034 10.121 2.531 1.00 94.69 104 VAL A CA 1
ATOM 808 C C . VAL A 1 104 ? -17.485 9.685 2.368 1.00 94.69 104 VAL A C 1
ATOM 810 O O . VAL A 1 104 ? -18.105 9.203 3.312 1.00 94.69 104 VAL A O 1
ATOM 813 N N . ARG A 1 105 ? -18.034 9.831 1.158 1.00 92.56 105 ARG A N 1
ATOM 814 C CA . ARG A 1 105 ? -19.437 9.516 0.875 1.00 92.56 105 ARG A CA 1
ATOM 815 C C . ARG A 1 105 ? -19.704 8.018 0.885 1.00 92.56 105 ARG A C 1
ATOM 817 O O . ARG A 1 105 ? -20.786 7.619 1.301 1.00 92.56 105 ARG A O 1
ATOM 824 N N . SER A 1 106 ? -18.724 7.191 0.518 1.00 94.62 106 SER A N 1
ATOM 825 C CA . SER A 1 106 ? -18.883 5.738 0.560 1.00 94.62 106 SER A CA 1
ATOM 826 C C . SER A 1 106 ? -18.658 5.128 1.946 1.00 94.62 106 SER A C 1
ATOM 828 O O . SER A 1 106 ? -19.061 3.989 2.164 1.00 94.62 106 SER A O 1
ATOM 830 N N . TYR A 1 107 ? -18.037 5.845 2.890 1.00 95.88 107 TYR A N 1
ATOM 831 C CA . TYR A 1 107 ? -17.657 5.310 4.204 1.00 95.88 107 TYR A CA 1
ATOM 832 C C . TYR A 1 107 ? -18.808 4.590 4.927 1.00 95.88 107 TYR A C 1
ATOM 834 O O . TYR A 1 107 ? -18.662 3.434 5.327 1.00 95.88 107 TYR A O 1
ATOM 842 N N . SER A 1 108 ? -19.968 5.243 5.059 1.00 94.75 108 SER A N 1
ATOM 843 C CA . SER A 1 108 ? -21.126 4.680 5.768 1.00 94.75 108 SER A CA 1
ATOM 844 C C . SER A 1 108 ? -21.684 3.441 5.070 1.00 94.75 108 SER A C 1
ATOM 846 O O . SER A 1 108 ? -21.998 2.454 5.734 1.00 94.75 108 SER A O 1
ATOM 848 N N . THR A 1 109 ? -21.750 3.467 3.737 1.00 95.75 109 THR A N 1
ATOM 849 C CA . THR A 1 109 ? -22.186 2.331 2.916 1.00 95.75 109 THR A CA 1
ATOM 850 C C . THR A 1 109 ? -21.267 1.131 3.102 1.00 95.75 109 THR A C 1
ATOM 852 O O . THR A 1 109 ? -21.741 0.007 3.271 1.00 95.75 109 THR A O 1
ATOM 855 N N . TRP A 1 110 ? -19.953 1.362 3.125 1.00 96.94 110 TRP A N 1
ATOM 856 C CA . TRP A 1 110 ? -18.971 0.309 3.353 1.00 96.94 110 TRP A CA 1
ATOM 857 C C . TRP A 1 110 ? -19.077 -0.269 4.759 1.00 96.94 110 TRP A C 1
ATOM 859 O O . TRP A 1 110 ? -19.126 -1.487 4.905 1.00 96.94 110 TRP A O 1
ATOM 869 N N . ASN A 1 111 ? -19.153 0.589 5.778 1.00 96.88 111 ASN A N 1
ATOM 870 C CA . ASN A 1 111 ? -19.281 0.158 7.167 1.00 96.88 111 ASN A CA 1
ATOM 871 C C . ASN A 1 111 ? -20.528 -0.720 7.361 1.00 96.88 111 ASN A C 1
ATOM 873 O O . ASN A 1 111 ? -20.443 -1.826 7.892 1.00 96.88 111 ASN A O 1
ATOM 877 N N . TYR A 1 112 ? -21.674 -0.252 6.859 1.00 96.31 112 TYR A N 1
ATOM 878 C CA . TYR A 1 112 ? -22.942 -0.972 6.945 1.00 96.31 112 TYR A CA 1
ATOM 879 C C . TYR A 1 112 ? -22.908 -2.312 6.199 1.00 96.31 112 TYR A C 1
ATOM 881 O O . TYR A 1 112 ? -23.327 -3.332 6.740 1.00 96.31 112 TYR A O 1
ATOM 889 N N . SER A 1 113 ? -22.391 -2.322 4.968 1.00 96.81 113 SER A N 1
ATOM 890 C CA . SER A 1 113 ? -22.474 -3.497 4.090 1.00 96.81 113 SER A CA 1
ATOM 891 C C . SER A 1 113 ? -21.433 -4.568 4.408 1.00 96.81 113 SER A C 1
ATOM 893 O O . SER A 1 113 ? -21.696 -5.750 4.205 1.00 96.81 113 SER A O 1
ATOM 895 N N . LEU A 1 114 ? -20.240 -4.173 4.868 1.00 96.75 114 LEU A N 1
ATOM 896 C CA . LEU A 1 114 ? -19.159 -5.115 5.170 1.00 96.75 114 LEU A CA 1
ATOM 897 C C . LEU A 1 114 ? -19.251 -5.678 6.588 1.00 96.75 114 LEU A C 1
ATOM 899 O O . LEU A 1 114 ? -18.755 -6.778 6.817 1.00 96.75 114 LEU A O 1
ATOM 903 N N . ASN A 1 115 ? -19.869 -4.941 7.521 1.00 95.19 115 ASN A N 1
ATOM 904 C CA . ASN A 1 115 ? -20.081 -5.364 8.908 1.00 95.19 115 ASN A CA 1
ATOM 905 C C . ASN A 1 115 ? -18.812 -5.968 9.552 1.00 95.19 115 ASN A C 1
ATOM 907 O O . ASN A 1 115 ? -18.839 -7.034 10.173 1.00 95.19 115 ASN A O 1
ATOM 911 N N . LEU A 1 116 ? -17.668 -5.313 9.332 1.00 97.38 116 LEU A N 1
ATOM 912 C CA . LEU A 1 116 ? -16.385 -5.770 9.856 1.00 97.38 116 LEU A CA 1
ATOM 913 C C . LEU A 1 116 ? -16.302 -5.515 11.370 1.00 97.38 116 LEU A C 1
ATOM 915 O O . LEU A 1 116 ? -16.840 -4.516 11.848 1.00 97.38 116 LEU A O 1
ATOM 919 N N . PRO A 1 117 ? -15.560 -6.345 12.130 1.00 97.69 117 PRO A N 1
ATOM 920 C CA . PRO A 1 117 ? -15.378 -6.143 13.571 1.00 97.69 117 PRO A CA 1
ATOM 921 C C . PRO A 1 117 ? -14.780 -4.781 13.952 1.00 97.69 117 PRO A C 1
ATOM 923 O O . PRO A 1 117 ? -15.007 -4.291 15.059 1.00 97.69 117 PRO A O 1
ATOM 926 N N . TYR A 1 118 ? -14.000 -4.181 13.052 1.00 98.56 118 TYR A N 1
ATOM 927 C CA . TYR A 1 118 ? -13.427 -2.854 13.214 1.00 98.56 118 TYR A CA 1
ATOM 928 C C . TYR A 1 118 ? -13.589 -2.022 11.944 1.00 98.56 118 TYR A C 1
ATOM 930 O O . TYR A 1 118 ? -13.298 -2.478 10.840 1.00 98.56 118 TYR A O 1
ATOM 938 N N . PHE A 1 119 ? -14.021 -0.778 12.103 1.00 98.19 119 PHE A N 1
ATOM 939 C CA . PHE A 1 119 ? -14.162 0.164 11.005 1.00 98.19 119 PHE A CA 1
ATOM 940 C C . PHE A 1 119 ? -13.878 1.570 11.526 1.00 98.19 119 PHE A C 1
ATOM 942 O O . PHE A 1 119 ? -14.411 1.954 12.571 1.00 98.19 119 PHE A O 1
ATOM 949 N N . HIS A 1 120 ? -13.012 2.321 10.848 1.00 98.44 120 HIS A N 1
ATOM 950 C CA . HIS A 1 120 ? -12.616 3.644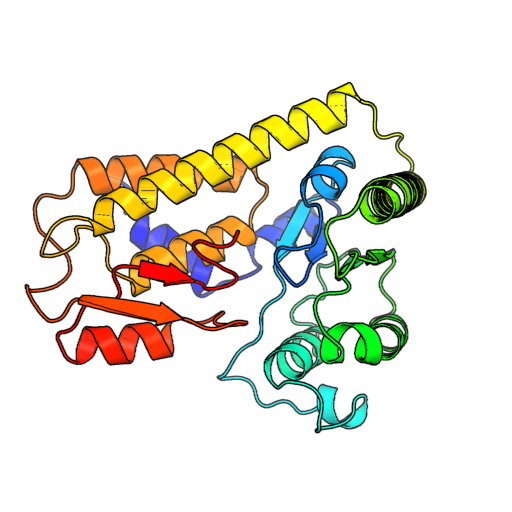 11.322 1.00 98.44 120 HIS A CA 1
ATOM 951 C C . HIS A 1 120 ? -12.383 4.631 10.183 1.00 98.44 120 HIS A C 1
ATOM 953 O O . HIS A 1 120 ? -11.803 4.287 9.150 1.00 98.44 120 HIS A O 1
ATOM 959 N N . PHE A 1 121 ? -12.826 5.867 10.400 1.00 98.31 121 PHE A N 1
ATOM 960 C CA . PHE A 1 121 ? -12.585 6.991 9.509 1.00 98.31 121 PHE A CA 1
ATOM 961 C C . PHE A 1 121 ? -11.480 7.870 10.086 1.00 98.31 121 PHE A C 1
ATOM 963 O O . PHE A 1 121 ? -11.604 8.303 11.225 1.00 98.31 121 PHE A O 1
ATOM 970 N N . VAL A 1 122 ? -10.431 8.152 9.312 1.00 98.00 122 VAL A N 1
ATOM 971 C CA . VAL A 1 122 ? -9.384 9.107 9.714 1.00 98.00 122 VAL A CA 1
ATOM 972 C C . VAL A 1 122 ? -9.632 10.428 8.996 1.00 98.00 122 VAL A C 1
ATOM 974 O O . VAL A 1 122 ? -9.445 10.509 7.780 1.00 98.00 122 VAL A O 1
ATOM 977 N N . ASN A 1 123 ? -10.050 11.472 9.714 1.00 96.69 123 ASN A N 1
ATOM 978 C CA . ASN A 1 123 ? -10.335 12.756 9.085 1.00 96.69 123 ASN A CA 1
ATOM 979 C C . ASN A 1 123 ? -9.043 13.558 8.856 1.00 96.69 123 ASN A C 1
ATOM 981 O O . ASN A 1 123 ? -8.555 14.264 9.733 1.00 96.69 123 ASN A O 1
ATOM 985 N N . THR A 1 124 ? -8.460 13.434 7.667 1.00 94.56 124 THR A N 1
ATOM 986 C CA . THR A 1 124 ? -7.257 14.180 7.277 1.00 94.56 124 THR A CA 1
ATOM 987 C C . THR A 1 124 ? -7.604 15.645 6.961 1.00 94.56 124 THR A C 1
ATOM 989 O O . THR A 1 124 ? -8.525 15.891 6.178 1.00 94.56 124 THR A O 1
ATOM 992 N N . PRO A 1 125 ? -6.884 16.638 7.519 1.00 94.62 125 PRO A N 1
ATOM 993 C CA . PRO A 1 125 ? -7.121 18.044 7.202 1.00 94.62 125 PRO A CA 1
ATOM 994 C C . PRO A 1 125 ? -6.764 18.368 5.743 1.00 94.62 125 PRO A C 1
ATOM 996 O O . PRO A 1 125 ? -5.823 17.817 5.177 1.00 94.62 125 PRO A O 1
ATOM 999 N N . SER A 1 126 ? -7.487 19.316 5.143 1.00 91.31 126 SER A N 1
ATOM 1000 C CA . SER A 1 126 ? -7.296 19.734 3.744 1.00 91.31 126 SER A CA 1
ATOM 1001 C C . SER A 1 126 ? -6.322 20.905 3.560 1.00 91.31 126 SER A C 1
ATOM 1003 O O . SER A 1 126 ? -6.022 21.289 2.429 1.00 91.31 126 SER A O 1
ATOM 1005 N N . VAL A 1 127 ? -5.827 21.491 4.655 1.00 94.12 127 VAL A N 1
ATOM 1006 C CA . VAL A 1 127 ? -4.877 22.613 4.652 1.00 94.12 127 VAL A CA 1
ATOM 1007 C C . VAL A 1 127 ? -3.763 22.386 5.670 1.00 94.12 127 VAL A C 1
ATOM 1009 O O . VAL A 1 127 ? -3.910 21.603 6.603 1.00 94.12 127 VAL A O 1
ATOM 1012 N N . VAL A 1 128 ? -2.642 23.087 5.491 1.00 95.06 128 VAL A N 1
ATOM 1013 C CA . VAL A 1 128 ? -1.466 22.992 6.368 1.00 95.06 128 VAL A CA 1
ATOM 1014 C C . VAL A 1 128 ? -1.322 24.302 7.140 1.00 95.06 128 VAL A C 1
ATOM 1016 O O . VAL A 1 128 ? -0.671 25.242 6.687 1.00 95.06 128 VAL A O 1
ATOM 1019 N N . LYS A 1 129 ? -2.007 24.389 8.282 1.00 96.19 129 LYS A N 1
ATOM 1020 C CA . LYS A 1 129 ? -1.975 25.521 9.224 1.00 96.19 129 LYS A CA 1
AT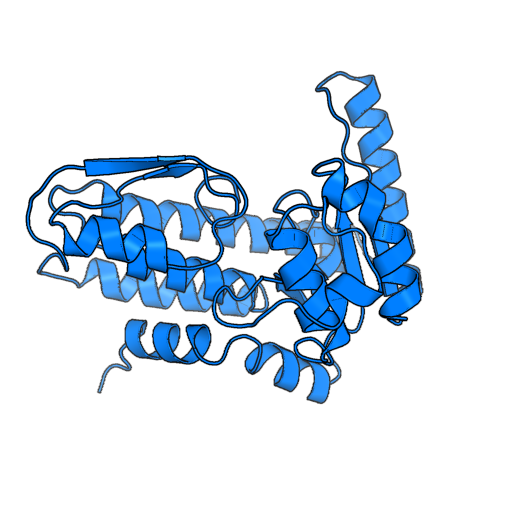OM 1021 C C . LYS A 1 129 ? -1.929 24.987 10.654 1.00 96.19 129 LYS A C 1
ATOM 1023 O O . LYS A 1 129 ? -2.266 23.830 10.868 1.00 96.19 129 LYS A O 1
ATOM 1028 N N . GLU A 1 130 ? -1.570 25.823 11.623 1.00 96.44 130 GLU A N 1
ATOM 1029 C CA . GLU A 1 130 ? -1.462 25.442 13.044 1.00 96.44 130 GLU A CA 1
ATOM 1030 C C . GLU A 1 130 ? -2.697 24.689 13.563 1.00 96.44 130 GLU A C 1
ATOM 1032 O O . GLU A 1 130 ? -2.578 23.556 14.021 1.00 96.44 130 GLU A O 1
ATOM 1037 N N . SER A 1 131 ? -3.898 25.222 13.320 1.00 96.44 131 SER A N 1
ATOM 1038 C CA . SER A 1 131 ? -5.160 24.564 13.693 1.00 96.44 131 SER A CA 1
ATOM 1039 C C . SER A 1 131 ? -5.377 23.193 13.040 1.00 96.44 131 SER A C 1
ATOM 1041 O O . SER A 1 131 ? -6.105 22.358 13.566 1.00 96.44 131 SER A O 1
ATOM 1043 N N . SER A 1 132 ? -4.761 22.939 11.882 1.00 97.00 132 SER A N 1
ATOM 1044 C CA . SER A 1 132 ? -4.818 21.637 11.208 1.00 97.00 132 SER A CA 1
ATOM 1045 C C . SER A 1 132 ? -3.941 20.602 11.902 1.00 97.00 132 SER A C 1
ATOM 1047 O O . SER A 1 132 ? -4.314 19.433 11.932 1.00 97.00 132 SER A O 1
ATOM 1049 N N . PHE A 1 133 ? -2.809 21.021 12.476 1.00 96.50 133 PHE A N 1
ATOM 1050 C CA . PHE A 1 133 ? -1.956 20.142 13.272 1.00 96.50 133 PHE A CA 1
ATOM 1051 C C . PHE A 1 133 ? -2.632 19.772 14.589 1.00 96.50 133 PHE A C 1
ATOM 1053 O O . PHE A 1 133 ? -2.703 18.588 14.897 1.00 96.50 133 PHE A O 1
ATOM 1060 N N . GLU A 1 134 ? -3.197 20.751 15.303 1.00 97.00 134 GLU A N 1
ATOM 1061 C CA . GLU A 1 134 ? -3.953 20.511 16.543 1.00 97.00 134 GLU A CA 1
ATOM 1062 C C . GLU A 1 134 ? -5.120 19.545 16.306 1.00 97.00 134 GLU A C 1
ATOM 1064 O O . GLU A 1 134 ? -5.267 18.540 17.000 1.00 97.00 134 GLU A O 1
ATOM 1069 N N . PHE A 1 135 ? -5.922 19.810 15.269 1.00 97.75 135 PHE A N 1
ATOM 1070 C CA . PHE A 1 135 ? -7.030 18.943 14.884 1.00 97.75 135 PHE A CA 1
ATOM 1071 C C . PHE A 1 135 ? -6.559 17.523 14.551 1.00 97.75 135 PHE A C 1
ATOM 1073 O O . PHE A 1 135 ? -7.110 16.548 15.061 1.00 97.75 135 PHE A O 1
ATOM 1080 N N . PHE A 1 136 ? -5.534 17.393 13.704 1.00 97.81 136 PHE A N 1
ATOM 1081 C CA . PHE A 1 136 ? -5.086 16.079 13.263 1.00 97.81 136 PHE A CA 1
ATOM 1082 C C . PHE A 1 136 ? -4.406 15.290 14.383 1.00 97.81 136 PHE A C 1
ATOM 1084 O O . PHE A 1 136 ? -4.531 14.071 14.427 1.00 97.81 136 PHE A O 1
ATOM 1091 N N . GLU A 1 137 ? -3.739 15.954 15.327 1.00 97.88 137 GLU A N 1
ATOM 1092 C CA . GLU A 1 137 ? -3.208 15.299 16.522 1.00 97.88 137 GLU A CA 1
ATOM 1093 C C . GLU A 1 137 ? -4.325 14.627 17.337 1.00 97.88 137 GLU A C 1
ATOM 1095 O O . GLU A 1 137 ? -4.195 13.460 17.720 1.00 97.88 137 GLU A O 1
ATOM 1100 N N . GLU A 1 138 ? -5.446 15.318 17.552 1.00 98.31 138 GLU A N 1
ATOM 1101 C CA . GLU A 1 138 ? -6.604 14.749 18.249 1.00 98.31 138 GLU A CA 1
ATOM 1102 C C . GLU A 1 138 ? -7.279 13.625 17.447 1.00 98.31 138 GLU A C 1
ATOM 1104 O O . GLU A 1 138 ? -7.635 12.592 18.023 1.00 98.31 138 GLU A O 1
ATOM 1109 N N . GLU A 1 139 ? -7.369 13.747 16.118 1.00 98.25 139 GLU A N 1
ATOM 1110 C CA . GLU A 1 139 ? -7.838 12.660 15.244 1.00 98.25 139 GLU A CA 1
ATOM 1111 C C . GLU A 1 139 ? -6.947 11.412 15.358 1.00 98.25 139 GLU A C 1
ATOM 1113 O O . GLU A 1 139 ? -7.443 10.291 15.489 1.00 98.25 139 GLU A O 1
ATOM 1118 N N . LEU A 1 140 ? -5.621 11.580 15.388 1.00 98.50 140 LEU A N 1
ATOM 1119 C CA . LEU A 1 140 ? -4.680 10.471 15.566 1.00 98.50 140 LEU A CA 1
ATOM 1120 C C . LEU A 1 140 ? -4.793 9.836 16.960 1.00 98.50 140 LEU A C 1
ATOM 1122 O O . LEU A 1 140 ? -4.711 8.609 17.081 1.00 98.50 140 LEU A O 1
ATOM 1126 N N . LYS A 1 141 ? -5.026 10.632 18.013 1.00 98.50 141 LYS A N 1
ATOM 1127 C CA . LYS A 1 141 ? -5.300 10.126 19.371 1.00 98.50 141 LYS A CA 1
ATOM 1128 C C . LYS A 1 141 ? -6.603 9.325 19.415 1.00 98.50 141 LYS A C 1
ATOM 1130 O O . LYS A 1 141 ? -6.634 8.241 20.008 1.00 98.50 141 LYS A O 1
ATOM 1135 N N . ALA A 1 142 ? -7.660 9.809 18.764 1.00 98.62 142 ALA A N 1
ATOM 1136 C CA . ALA A 1 142 ? -8.932 9.099 18.649 1.00 98.62 142 ALA A CA 1
ATOM 1137 C C . ALA A 1 142 ? -8.773 7.778 17.879 1.00 98.62 142 ALA A C 1
ATOM 1139 O O . ALA A 1 142 ? -9.261 6.732 18.326 1.00 98.62 142 ALA A O 1
ATOM 1140 N N . TYR A 1 143 ? -8.019 7.800 16.779 1.00 98.69 143 TYR A N 1
ATOM 1141 C CA . TYR A 1 143 ? -7.706 6.614 15.992 1.00 98.69 143 TYR A CA 1
ATOM 1142 C C . TYR A 1 143 ? -6.926 5.576 16.807 1.00 98.69 143 TYR A C 1
ATOM 1144 O O . TYR A 1 143 ? -7.375 4.430 16.917 1.00 98.69 143 TYR A O 1
ATOM 1152 N N . LYS A 1 144 ? -5.839 5.986 17.477 1.00 98.75 144 LYS A N 1
ATOM 1153 C CA . LYS A 1 144 ? -5.071 5.146 18.414 1.00 98.75 144 LYS A CA 1
ATOM 1154 C C . LYS A 1 144 ? -5.988 4.487 19.447 1.00 98.75 144 LYS A C 1
ATOM 1156 O O . LYS A 1 144 ? -6.015 3.262 19.544 1.00 98.75 144 LYS A O 1
ATOM 1161 N N . LYS A 1 145 ? -6.802 5.275 20.157 1.00 98.69 145 LYS A N 1
ATOM 1162 C CA . LYS A 1 145 ? -7.720 4.779 21.197 1.00 98.69 145 LYS A CA 1
ATOM 1163 C C . LYS A 1 145 ? -8.743 3.775 20.656 1.00 98.69 145 LYS A C 1
ATOM 1165 O O . LYS A 1 145 ? -9.100 2.812 21.337 1.00 98.69 145 LYS A O 1
ATOM 1170 N N . SER A 1 146 ? -9.224 3.978 19.429 1.00 98.69 146 SER A N 1
ATOM 1171 C CA . SER A 1 146 ? -10.154 3.044 18.786 1.00 98.69 146 SER A CA 1
ATOM 1172 C C . SER A 1 146 ? -9.509 1.679 18.507 1.00 98.69 146 SER A C 1
ATOM 1174 O O . SER A 1 146 ? -10.137 0.647 18.752 1.00 98.69 146 SER A O 1
ATOM 1176 N N . LEU A 1 147 ? -8.243 1.664 18.070 1.00 98.56 147 LEU A N 1
ATOM 1177 C CA . LEU A 1 147 ? -7.471 0.440 17.855 1.00 98.56 147 LEU A CA 1
ATOM 1178 C C . LEU A 1 147 ? -7.129 -0.251 19.174 1.00 98.56 147 LEU A C 1
ATOM 1180 O O . LEU A 1 147 ? -7.222 -1.474 19.251 1.00 98.56 147 LEU A O 1
ATOM 1184 N N . GLU A 1 148 ? -6.806 0.495 20.231 1.00 98.62 148 GLU A N 1
ATOM 1185 C CA . GLU A 1 148 ? -6.590 -0.076 21.568 1.00 98.62 148 GLU A CA 1
ATOM 1186 C C . GLU A 1 148 ? -7.845 -0.796 22.068 1.00 98.62 148 GLU A C 1
ATOM 1188 O O . GLU A 1 148 ? -7.778 -1.945 22.506 1.00 98.62 148 GLU A O 1
ATOM 1193 N N . LYS A 1 149 ? -9.018 -0.165 21.918 1.00 98.62 149 LYS A N 1
ATOM 1194 C CA . LYS A 1 149 ? -10.308 -0.776 22.267 1.00 98.62 149 LYS A CA 1
ATOM 1195 C C . LYS A 1 149 ? -10.576 -2.048 21.460 1.00 98.62 149 LYS A C 1
ATOM 1197 O O . LYS A 1 149 ? -11.043 -3.036 22.017 1.00 98.62 149 LYS A O 1
ATOM 1202 N N . PHE A 1 150 ? -10.293 -2.031 20.160 1.00 98.62 150 PHE A N 1
ATOM 1203 C CA . PHE A 1 150 ? -10.514 -3.182 19.282 1.00 98.62 150 PHE A CA 1
ATOM 1204 C C . PHE A 1 150 ? -9.540 -4.342 19.543 1.00 98.62 150 PHE A C 1
ATOM 1206 O O . PHE A 1 150 ? -9.889 -5.527 19.474 1.00 98.62 150 PHE A O 1
ATOM 1213 N N . THR A 1 151 ? -8.282 -4.018 19.820 1.00 97.94 151 THR A N 1
ATOM 1214 C CA . THR A 1 151 ? -7.241 -5.015 20.072 1.00 97.94 151 THR A CA 1
ATOM 1215 C C . THR A 1 151 ? -7.272 -5.545 21.498 1.00 97.94 151 THR A C 1
ATOM 1217 O O . THR A 1 151 ? -6.852 -6.680 21.709 1.00 97.94 151 THR A O 1
ATOM 1220 N N . GLY A 1 152 ? -7.807 -4.765 22.442 1.00 97.81 152 GLY A N 1
ATOM 1221 C CA . GLY A 1 152 ? -7.742 -5.035 23.876 1.00 97.81 152 GLY A CA 1
ATOM 1222 C C . GLY A 1 152 ? -6.359 -4.760 24.474 1.00 97.81 152 GLY A C 1
ATOM 1223 O O . GLY A 1 152 ? -6.089 -5.185 25.594 1.00 97.81 152 GLY A O 1
ATOM 1224 N N . LYS A 1 153 ? -5.471 -4.083 23.733 1.00 95.75 153 LYS A N 1
ATOM 1225 C CA . LYS A 1 153 ? -4.084 -3.809 24.119 1.00 95.75 153 LYS A CA 1
ATOM 1226 C C . LYS A 1 153 ? -3.804 -2.311 24.009 1.00 95.75 153 LYS A C 1
ATOM 1228 O O . LYS A 1 153 ? -4.106 -1.704 22.989 1.00 95.75 153 LYS A O 1
ATOM 1233 N N . ALA A 1 154 ? -3.186 -1.731 25.036 1.00 97.81 154 ALA A N 1
ATOM 1234 C CA . ALA A 1 154 ? -2.683 -0.362 24.969 1.00 97.81 154 ALA A CA 1
ATOM 1235 C C . ALA A 1 154 ? -1.510 -0.250 23.978 1.00 97.81 154 ALA A C 1
ATOM 1237 O O . ALA A 1 154 ? -0.656 -1.138 23.913 1.00 97.81 154 ALA A O 1
ATOM 1238 N N . ILE A 1 155 ? -1.453 0.856 23.240 1.00 98.50 155 ILE A N 1
ATOM 1239 C CA . ILE A 1 155 ? -0.351 1.213 22.352 1.00 98.50 155 ILE A CA 1
ATOM 1240 C C . ILE A 1 155 ? 0.562 2.165 23.125 1.00 98.50 155 ILE A C 1
ATOM 1242 O O . ILE A 1 155 ? 0.228 3.330 23.364 1.00 98.50 155 ILE A O 1
ATOM 1246 N N . THR A 1 156 ? 1.733 1.678 23.525 1.00 98.31 156 THR A N 1
ATOM 1247 C CA . THR A 1 156 ? 2.716 2.517 24.219 1.00 98.31 156 THR A CA 1
ATOM 1248 C C . THR A 1 156 ? 3.470 3.414 23.236 1.00 98.31 156 THR A C 1
ATOM 1250 O O . THR A 1 156 ? 3.548 3.129 22.038 1.00 98.31 156 THR A O 1
ATOM 1253 N N . ASP A 1 157 ? 4.097 4.477 23.737 1.00 98.19 157 ASP A N 1
ATOM 1254 C CA . ASP A 1 157 ? 4.955 5.334 22.909 1.00 98.19 157 ASP A C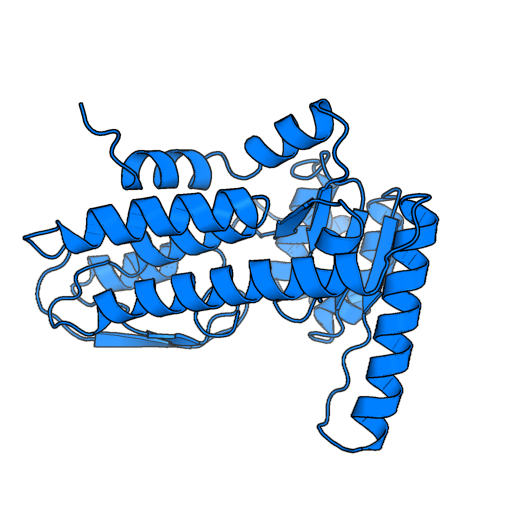A 1
ATOM 1255 C C . ASP A 1 157 ? 6.155 4.557 22.345 1.00 98.19 157 ASP A C 1
ATOM 1257 O O . ASP A 1 157 ? 6.610 4.822 21.232 1.00 98.19 157 ASP A O 1
ATOM 1261 N N . ALA A 1 158 ? 6.632 3.538 23.069 1.00 98.50 158 ALA A N 1
ATOM 1262 C CA . ALA A 1 158 ? 7.682 2.641 22.599 1.00 98.50 158 ALA A CA 1
ATOM 1263 C C . ALA A 1 158 ? 7.215 1.762 21.423 1.00 98.50 158 ALA A C 1
ATOM 1265 O O . ALA A 1 158 ? 7.968 1.594 20.458 1.00 98.50 158 ALA A O 1
ATOM 1266 N N . ASP A 1 159 ? 5.981 1.241 21.473 1.00 98.56 159 ASP A N 1
ATOM 1267 C CA . ASP A 1 159 ? 5.370 0.492 20.365 1.00 98.56 159 ASP A CA 1
ATOM 1268 C C . ASP A 1 159 ? 5.242 1.382 19.121 1.00 98.56 159 ASP A C 1
ATOM 1270 O O . ASP A 1 159 ? 5.646 0.985 18.024 1.00 98.56 159 ASP A O 1
ATOM 1274 N N . LEU A 1 160 ? 4.748 2.612 19.301 1.00 98.56 160 LEU A N 1
ATOM 1275 C CA . LEU A 1 160 ? 4.578 3.572 18.213 1.00 98.56 160 LEU A CA 1
ATOM 1276 C C . LEU A 1 160 ? 5.923 3.989 17.607 1.00 98.56 160 LEU A C 1
ATOM 1278 O O . LEU A 1 160 ? 6.099 3.932 16.391 1.00 98.56 160 LEU A O 1
ATOM 1282 N N . ALA A 1 161 ? 6.912 4.326 18.438 1.00 98.69 161 ALA A N 1
ATOM 1283 C CA . ALA A 1 161 ? 8.250 4.680 17.974 1.00 98.69 161 ALA A CA 1
ATOM 1284 C C . ALA A 1 161 ? 8.925 3.522 17.217 1.00 98.69 161 ALA A C 1
ATOM 1286 O O . ALA A 1 161 ? 9.634 3.749 16.234 1.00 98.69 161 ALA A O 1
ATOM 1287 N N . LYS A 1 162 ? 8.703 2.271 17.645 1.00 98.75 162 LYS A N 1
ATOM 1288 C CA . LYS A 1 162 ? 9.179 1.082 16.926 1.00 98.75 162 LYS A CA 1
ATOM 1289 C C . LYS A 1 162 ? 8.500 0.949 15.561 1.00 98.75 162 LYS A C 1
ATOM 1291 O O . LYS A 1 162 ? 9.202 0.733 14.575 1.00 98.75 162 LYS A O 1
ATOM 1296 N N . ALA A 1 163 ? 7.178 1.098 15.496 1.00 98.69 163 ALA A N 1
ATOM 1297 C CA . ALA A 1 163 ? 6.433 1.033 14.242 1.00 98.69 163 ALA A CA 1
ATOM 1298 C C . ALA A 1 163 ? 6.880 2.125 13.256 1.00 98.69 163 ALA A C 1
ATOM 1300 O O . ALA A 1 163 ? 7.180 1.813 12.106 1.00 98.69 163 ALA A O 1
ATOM 1301 N N . ILE A 1 164 ? 7.030 3.371 13.719 1.00 98.81 164 ILE A N 1
ATOM 1302 C CA . ILE A 1 164 ? 7.527 4.494 12.907 1.00 98.81 164 ILE A CA 1
ATOM 1303 C C . ILE A 1 164 ? 8.898 4.179 12.304 1.00 98.81 164 ILE A C 1
ATOM 1305 O O . ILE A 1 164 ? 9.110 4.396 11.113 1.00 98.81 164 ILE A O 1
ATOM 1309 N N . ARG A 1 165 ? 9.835 3.632 13.091 1.00 98.81 165 ARG A N 1
ATOM 1310 C CA . ARG A 1 165 ? 11.161 3.256 12.572 1.00 98.81 165 ARG A CA 1
ATOM 1311 C C . ARG A 1 165 ? 11.076 2.194 11.474 1.00 98.81 165 ARG A C 1
ATOM 1313 O O . ARG A 1 165 ? 11.737 2.355 10.454 1.00 98.81 165 ARG A O 1
ATOM 1320 N N . LEU A 1 166 ? 10.249 1.162 11.657 1.00 98.69 166 LEU A N 1
ATOM 1321 C CA . LEU A 1 166 ? 10.067 0.095 10.664 1.00 98.69 166 LEU A CA 1
ATOM 1322 C C . LEU A 1 166 ? 9.480 0.618 9.347 1.00 98.69 166 LEU A C 1
ATOM 1324 O O . LEU A 1 166 ? 9.972 0.265 8.276 1.00 98.69 166 LEU A O 1
ATOM 1328 N N . HIS A 1 167 ? 8.462 1.480 9.419 1.00 98.56 167 HIS A N 1
ATOM 1329 C CA . HIS A 1 167 ? 7.848 2.087 8.233 1.00 98.56 167 HIS A CA 1
ATOM 1330 C C . HIS A 1 167 ? 8.773 3.103 7.556 1.00 98.56 167 HIS A C 1
ATOM 1332 O O . HIS A 1 167 ? 8.850 3.148 6.333 1.00 98.56 167 HIS A O 1
ATOM 1338 N N . ASN A 1 168 ? 9.559 3.869 8.315 1.00 98.62 168 ASN A N 1
ATOM 1339 C CA . ASN A 1 168 ? 10.572 4.753 7.732 1.00 98.62 168 ASN A CA 1
ATOM 1340 C C . ASN A 1 168 ? 11.689 3.977 7.026 1.00 98.62 168 ASN A C 1
ATOM 1342 O O . ASN A 1 168 ? 12.127 4.387 5.952 1.00 98.62 168 ASN A O 1
ATOM 1346 N N . GLU A 1 169 ? 12.126 2.848 7.587 1.00 98.62 169 GLU A N 1
ATOM 1347 C CA . GLU A 1 169 ? 13.040 1.927 6.908 1.00 98.62 169 GLU A CA 1
ATOM 1348 C C . GLU A 1 169 ? 12.425 1.407 5.601 1.00 98.62 169 GLU A C 1
ATOM 1350 O O . GLU A 1 169 ? 13.090 1.440 4.565 1.00 98.62 169 GLU A O 1
ATOM 1355 N N . ASN A 1 170 ? 11.146 1.017 5.623 1.00 98.38 170 ASN A N 1
ATOM 1356 C CA . ASN A 1 170 ? 10.423 0.569 4.434 1.00 98.38 170 ASN A CA 1
ATOM 1357 C C . ASN A 1 170 ? 10.422 1.631 3.329 1.00 98.38 170 ASN A C 1
ATOM 1359 O O . ASN A 1 170 ? 10.834 1.354 2.204 1.00 98.38 170 ASN A O 1
ATOM 1363 N N . ARG A 1 171 ? 10.069 2.875 3.672 1.00 97.75 171 ARG A N 1
ATOM 1364 C CA . ARG A 1 171 ? 10.081 4.008 2.735 1.00 97.75 171 ARG A CA 1
ATOM 1365 C C . ARG A 1 171 ? 11.482 4.320 2.216 1.00 97.75 171 ARG A C 1
ATOM 1367 O O . ARG A 1 171 ? 11.647 4.643 1.043 1.00 97.75 171 ARG A O 1
ATOM 1374 N N . ASN A 1 172 ? 12.514 4.211 3.055 1.00 98.31 172 ASN A N 1
ATOM 1375 C CA . ASN A 1 172 ? 13.903 4.381 2.617 1.00 98.31 172 ASN A CA 1
ATOM 1376 C C . ASN A 1 172 ? 14.296 3.318 1.580 1.00 98.31 172 ASN A C 1
ATOM 1378 O O . ASN A 1 172 ? 14.888 3.656 0.556 1.00 98.31 172 ASN A O 1
ATOM 1382 N N . LYS A 1 173 ? 13.924 2.055 1.812 1.00 98.50 173 LYS A N 1
ATOM 1383 C CA . LYS A 1 173 ? 14.165 0.947 0.879 1.00 98.50 173 LYS A CA 1
ATOM 1384 C C . LYS A 1 173 ? 13.373 1.103 -0.419 1.00 98.50 173 LYS A C 1
ATOM 1386 O O . LYS A 1 173 ? 13.942 0.931 -1.493 1.00 98.50 173 LYS A O 1
ATOM 1391 N N . ALA A 1 174 ? 12.105 1.510 -0.340 1.00 97.06 174 ALA A N 1
ATOM 1392 C CA . ALA A 1 174 ? 11.299 1.832 -1.514 1.00 97.06 174 ALA A CA 1
ATOM 1393 C C . ALA A 1 174 ? 11.968 2.928 -2.360 1.00 97.06 174 ALA A C 1
ATOM 1395 O O . ALA A 1 174 ? 12.148 2.748 -3.561 1.00 97.06 174 ALA A O 1
ATOM 1396 N N . ARG A 1 175 ? 12.451 4.016 -1.739 1.00 97.25 175 ARG A N 1
ATOM 1397 C CA . ARG A 1 175 ? 13.214 5.065 -2.444 1.00 97.25 175 ARG A CA 1
ATOM 1398 C C . ARG A 1 175 ? 14.506 4.539 -3.077 1.00 97.25 175 ARG A C 1
ATOM 1400 O O . ARG A 1 175 ? 14.813 4.925 -4.200 1.00 97.25 175 ARG A O 1
ATOM 1407 N N . ALA A 1 176 ? 15.223 3.632 -2.415 1.00 98.12 176 ALA A N 1
ATOM 1408 C CA . ALA A 1 176 ? 16.414 3.004 -2.989 1.00 98.12 176 ALA A CA 1
ATOM 1409 C C . ALA A 1 176 ? 16.091 2.160 -4.240 1.00 98.12 176 ALA A C 1
ATOM 1411 O O . ALA A 1 176 ? 16.874 2.138 -5.186 1.00 98.12 176 ALA A O 1
ATOM 1412 N N . LEU A 1 177 ? 14.916 1.520 -4.309 1.00 97.88 177 LEU A N 1
ATOM 1413 C CA . LEU A 1 177 ? 14.470 0.832 -5.530 1.00 97.88 177 LEU A CA 1
ATOM 1414 C C . LEU A 1 177 ? 14.285 1.813 -6.701 1.00 97.88 177 LEU A C 1
ATOM 1416 O O . LEU A 1 177 ? 14.626 1.483 -7.838 1.00 97.88 177 LEU A O 1
ATOM 1420 N N . TYR A 1 178 ? 13.809 3.036 -6.440 1.00 97.06 178 TYR A N 1
ATOM 1421 C CA . TYR A 1 178 ? 13.683 4.075 -7.471 1.00 97.06 178 TYR A CA 1
ATOM 1422 C C . TYR A 1 178 ? 15.032 4.538 -8.035 1.00 97.06 178 TYR A C 1
ATOM 1424 O O . TYR A 1 178 ? 15.085 4.969 -9.191 1.00 97.06 178 TYR A O 1
ATOM 1432 N N . ASP A 1 179 ? 16.134 4.416 -7.290 1.00 97.44 179 ASP A N 1
ATOM 1433 C CA . ASP A 1 179 ? 17.463 4.779 -7.796 1.00 97.44 179 ASP A CA 1
ATOM 1434 C C . ASP A 1 179 ? 17.867 3.937 -9.016 1.00 97.44 179 ASP A C 1
ATOM 1436 O O . ASP A 1 179 ? 18.489 4.455 -9.947 1.00 97.44 179 ASP A O 1
ATOM 1440 N N . PHE A 1 180 ? 17.407 2.684 -9.095 1.00 97.31 180 PHE A N 1
ATOM 1441 C CA . PHE A 1 180 ? 17.630 1.806 -10.248 1.00 97.31 180 PHE A CA 1
ATOM 1442 C C . PHE A 1 180 ? 16.880 2.252 -11.515 1.00 97.31 180 PHE A C 1
ATOM 1444 O O . PHE A 1 180 ? 17.170 1.757 -12.605 1.00 97.31 180 PHE A O 1
ATOM 1451 N N . LYS A 1 181 ? 15.962 3.224 -11.428 1.00 95.88 181 LYS A N 1
ATOM 1452 C CA . LYS A 1 181 ? 15.305 3.834 -12.599 1.00 95.88 181 LYS A CA 1
ATOM 1453 C C . LYS A 1 181 ? 16.098 5.000 -13.197 1.00 95.88 181 LYS A C 1
ATOM 1455 O O . LYS A 1 181 ? 15.772 5.474 -14.291 1.00 95.88 181 LYS A O 1
ATOM 1460 N N . LYS A 1 182 ? 17.120 5.507 -12.494 1.00 95.00 182 LYS A N 1
ATOM 1461 C CA . LYS A 1 182 ? 17.884 6.698 -12.909 1.00 95.00 182 LYS A CA 1
ATOM 1462 C C . LYS A 1 182 ? 18.774 6.435 -14.124 1.00 95.00 182 LYS A C 1
ATOM 1464 O O . LYS A 1 182 ? 18.947 7.337 -14.942 1.00 95.00 182 LYS A O 1
ATOM 1469 N N . SER A 1 183 ? 19.298 5.218 -14.275 1.00 94.25 183 SER A N 1
ATOM 1470 C CA . SER A 1 183 ? 20.099 4.830 -15.442 1.00 94.25 183 SER A CA 1
ATOM 1471 C C . SER A 1 183 ? 19.274 4.865 -16.734 1.00 94.25 183 SER A C 1
ATOM 1473 O O . SER A 1 183 ? 18.041 4.806 -16.713 1.00 94.25 183 SER A O 1
ATOM 1475 N N . ASN A 1 184 ? 19.952 4.976 -17.878 1.00 94.88 184 ASN A N 1
ATOM 1476 C CA . ASN A 1 184 ? 19.317 4.968 -19.193 1.00 94.88 184 ASN A CA 1
ATOM 1477 C C . ASN A 1 184 ? 20.016 3.962 -20.121 1.00 94.88 184 ASN A C 1
ATOM 1479 O O . ASN A 1 184 ? 21.075 4.296 -20.662 1.00 94.88 184 ASN A O 1
ATOM 1483 N N . PRO A 1 185 ? 19.441 2.769 -20.345 1.00 95.19 185 PRO A N 1
ATOM 1484 C CA . PRO A 1 185 ? 18.123 2.284 -19.887 1.00 95.19 185 PRO A CA 1
ATOM 1485 C C . PRO A 1 185 ? 18.035 1.997 -18.368 1.00 95.19 185 PRO A C 1
ATOM 1487 O O . PRO A 1 185 ? 19.073 1.830 -17.718 1.00 95.19 185 PRO A O 1
ATOM 1490 N N . PRO A 1 186 ? 16.822 1.985 -17.776 1.00 96.81 186 PRO A N 1
ATOM 1491 C CA . PRO A 1 186 ? 16.634 1.713 -16.349 1.00 96.81 186 PRO A CA 1
ATOM 1492 C C . PRO A 1 186 ? 16.967 0.253 -16.006 1.00 96.81 186 PRO A C 1
ATOM 1494 O O . PRO A 1 186 ? 16.723 -0.642 -16.810 1.00 96.81 186 PRO A O 1
ATOM 1497 N N . MET A 1 187 ? 17.497 0.012 -14.805 1.00 97.19 187 MET A N 1
ATOM 1498 C CA . MET A 1 187 ? 17.860 -1.329 -14.318 1.00 97.19 187 MET A CA 1
ATOM 1499 C C . MET A 1 187 ? 16.684 -2.101 -13.711 1.00 97.19 187 MET A C 1
ATOM 1501 O O . MET A 1 187 ? 16.798 -3.304 -13.494 1.00 97.19 187 MET A O 1
ATOM 1505 N N . ILE A 1 188 ? 15.557 -1.440 -13.465 1.00 97.56 188 ILE A N 1
ATOM 1506 C CA . ILE A 1 188 ? 14.276 -2.042 -13.086 1.00 97.56 188 ILE A CA 1
ATOM 1507 C C . ILE A 1 188 ? 13.186 -1.451 -13.980 1.00 97.56 188 ILE A C 1
ATOM 1509 O O . ILE A 1 188 ? 13.165 -0.235 -14.196 1.00 97.56 188 ILE A O 1
ATOM 1513 N N . SER A 1 189 ? 12.304 -2.287 -14.526 1.00 97.31 189 SER A N 1
ATOM 1514 C CA . SER A 1 189 ? 11.168 -1.783 -15.302 1.00 97.31 189 SER A CA 1
ATOM 1515 C C . SER A 1 189 ? 10.105 -1.167 -14.387 1.00 97.31 189 SER A C 1
ATOM 1517 O O . SER A 1 189 ? 10.040 -1.444 -13.185 1.00 97.31 189 SER A O 1
ATOM 1519 N N . GLY A 1 190 ? 9.245 -0.318 -14.942 1.00 96.19 190 GLY A N 1
ATOM 1520 C CA . GLY A 1 190 ? 8.071 0.189 -14.244 1.00 96.19 190 GLY A CA 1
ATOM 1521 C C . GLY A 1 190 ? 7.158 -0.950 -13.796 1.00 96.19 190 GLY A C 1
ATOM 1522 O O . GLY A 1 190 ? 6.699 -0.935 -12.657 1.00 96.19 190 GLY A O 1
ATOM 1523 N N . VAL A 1 191 ? 6.951 -1.966 -14.645 1.00 96.88 191 VAL A N 1
ATOM 1524 C CA . VAL A 1 191 ? 6.148 -3.148 -14.289 1.00 96.88 191 VAL A CA 1
ATOM 1525 C C . VAL A 1 191 ? 6.743 -3.889 -13.090 1.00 96.88 191 VAL A C 1
ATOM 1527 O O . VAL A 1 191 ? 6.014 -4.198 -12.148 1.00 96.88 191 VAL A O 1
ATOM 1530 N N . GLU A 1 192 ? 8.052 -4.163 -13.100 1.00 97.50 192 GLU A N 1
ATOM 1531 C CA . GLU A 1 192 ? 8.736 -4.844 -11.994 1.00 97.50 192 GLU A CA 1
ATOM 1532 C C . GLU A 1 192 ? 8.589 -4.054 -10.690 1.00 97.50 192 GLU A C 1
ATOM 1534 O O . GLU A 1 192 ? 8.163 -4.611 -9.677 1.00 97.50 192 GLU A O 1
ATOM 1539 N N . LEU A 1 193 ? 8.877 -2.748 -10.718 1.00 96.88 193 LEU A N 1
ATOM 1540 C CA . LEU A 1 193 ? 8.793 -1.907 -9.526 1.00 96.88 193 LEU A CA 1
ATOM 1541 C C . LEU A 1 193 ? 7.368 -1.847 -8.970 1.00 96.88 193 LEU A C 1
ATOM 1543 O O . LEU A 1 193 ? 7.170 -2.044 -7.773 1.00 96.88 193 LEU A O 1
ATOM 1547 N N . THR A 1 194 ? 6.363 -1.628 -9.819 1.00 96.06 194 THR A N 1
ATOM 1548 C CA . THR A 1 194 ? 4.968 -1.568 -9.371 1.00 96.06 194 THR A CA 1
ATOM 1549 C C . THR A 1 194 ? 4.519 -2.887 -8.748 1.00 96.06 194 THR A C 1
ATOM 1551 O O . THR A 1 194 ? 3.814 -2.857 -7.737 1.00 96.06 194 THR A O 1
ATOM 1554 N N . LYS A 1 195 ? 4.952 -4.049 -9.263 1.00 97.19 195 LYS A N 1
ATOM 1555 C CA . LYS A 1 195 ? 4.670 -5.343 -8.612 1.00 97.19 195 LYS A CA 1
ATOM 1556 C C . LYS A 1 195 ? 5.327 -5.437 -7.239 1.00 97.19 195 LYS A C 1
ATOM 1558 O O . LYS A 1 195 ? 4.642 -5.798 -6.285 1.00 97.19 195 LYS A O 1
ATOM 1563 N N . VAL A 1 196 ? 6.603 -5.060 -7.122 1.00 97.62 196 VAL A N 1
ATOM 1564 C CA . VAL A 1 196 ? 7.342 -5.064 -5.846 1.00 97.62 196 VAL A CA 1
ATOM 1565 C C . VAL A 1 196 ? 6.637 -4.197 -4.799 1.00 97.62 196 VAL A C 1
ATOM 1567 O O . VAL A 1 196 ? 6.361 -4.681 -3.703 1.00 97.62 196 VAL A O 1
ATOM 1570 N N . LEU A 1 197 ? 6.273 -2.956 -5.137 1.00 96.69 197 LEU A N 1
ATOM 1571 C CA . LEU A 1 197 ? 5.583 -2.041 -4.214 1.00 96.69 197 LEU A CA 1
ATOM 1572 C C . LEU A 1 197 ? 4.164 -2.524 -3.861 1.00 96.69 197 LEU A C 1
ATOM 1574 O O . LEU A 1 197 ? 3.745 -2.473 -2.703 1.00 96.69 197 LEU A O 1
ATOM 1578 N N . THR A 1 198 ? 3.432 -3.069 -4.839 1.00 96.12 198 THR A N 1
ATOM 1579 C CA . THR A 1 198 ? 2.097 -3.649 -4.608 1.00 96.12 198 THR A CA 1
ATOM 1580 C C . THR A 1 198 ? 2.161 -4.824 -3.640 1.00 96.12 198 THR A C 1
ATOM 1582 O O . THR A 1 198 ? 1.370 -4.893 -2.704 1.00 96.12 198 THR A O 1
ATOM 1585 N N . VAL A 1 199 ? 3.110 -5.740 -3.833 1.00 97.31 199 VAL A N 1
ATOM 1586 C CA . VAL A 1 199 ? 3.313 -6.866 -2.918 1.00 97.31 199 VAL A CA 1
ATOM 1587 C C . VAL A 1 199 ? 3.750 -6.360 -1.544 1.00 97.31 199 VAL A C 1
ATOM 1589 O O . VAL A 1 199 ? 3.153 -6.752 -0.543 1.00 97.31 199 VAL A O 1
ATOM 1592 N N . GLY A 1 200 ? 4.713 -5.438 -1.486 1.00 97.12 200 GLY A N 1
ATOM 1593 C CA . GLY A 1 200 ? 5.218 -4.863 -0.238 1.00 97.12 200 GLY A CA 1
ATOM 1594 C C . GLY A 1 200 ? 4.139 -4.201 0.626 1.00 97.12 200 GLY A C 1
ATOM 1595 O O . GLY A 1 200 ? 4.176 -4.347 1.845 1.00 97.12 200 GLY A O 1
ATOM 1596 N N . SER A 1 201 ? 3.143 -3.549 0.019 1.00 95.56 201 SER A N 1
ATOM 1597 C CA . SER A 1 201 ? 2.003 -2.932 0.728 1.00 95.56 201 SER A CA 1
ATOM 1598 C C . SER A 1 201 ? 0.924 -3.925 1.200 1.00 95.56 201 SER A C 1
ATOM 1600 O O . SER A 1 201 ? -0.054 -3.539 1.843 1.00 95.56 201 SER A O 1
ATOM 1602 N N . SER A 1 202 ? 1.089 -5.217 0.903 1.00 95.94 202 SER A N 1
ATOM 1603 C CA . SER A 1 202 ? 0.190 -6.300 1.336 1.00 95.94 202 SER A CA 1
ATOM 1604 C C . SER A 1 202 ? 0.767 -7.188 2.443 1.00 95.94 202 SER A C 1
ATOM 1606 O O . SER A 1 202 ? 0.082 -8.082 2.945 1.00 95.94 202 SER A O 1
ATOM 1608 N N . LEU A 1 203 ? 2.033 -6.967 2.801 1.00 98.25 203 LEU A N 1
ATOM 1609 C CA . LEU A 1 203 ? 2.786 -7.766 3.761 1.00 98.25 203 LEU A CA 1
ATOM 1610 C C . LEU A 1 203 ? 2.944 -7.016 5.092 1.00 98.25 203 LEU A C 1
ATOM 1612 O O . LEU A 1 203 ? 2.969 -5.783 5.102 1.00 98.25 203 LEU A O 1
ATOM 1616 N N . PRO A 1 204 ? 3.145 -7.726 6.219 1.00 98.44 204 PRO A N 1
ATOM 1617 C CA . PRO A 1 204 ? 3.682 -7.104 7.426 1.00 98.44 204 PRO A CA 1
ATOM 1618 C C . PRO A 1 204 ? 4.947 -6.302 7.101 1.00 98.44 204 PRO A C 1
ATOM 1620 O O . PRO A 1 204 ? 5.794 -6.772 6.343 1.00 98.44 204 PRO A O 1
ATOM 1623 N N . VAL A 1 205 ? 5.117 -5.119 7.701 1.00 98.50 205 VAL A N 1
ATOM 1624 C CA . VAL A 1 205 ? 6.226 -4.202 7.360 1.00 98.50 205 VAL A CA 1
ATOM 1625 C C . VAL A 1 205 ? 7.609 -4.860 7.462 1.00 98.50 205 VAL A C 1
ATOM 1627 O O . VAL A 1 205 ? 8.497 -4.569 6.669 1.00 98.50 205 VAL A O 1
ATOM 1630 N N . THR A 1 206 ? 7.791 -5.812 8.381 1.00 98.56 206 THR A N 1
ATOM 1631 C CA . THR A 1 206 ? 9.032 -6.589 8.513 1.00 98.56 206 THR A CA 1
ATOM 1632 C C . THR A 1 206 ? 9.261 -7.542 7.340 1.00 98.56 206 THR A C 1
ATOM 1634 O O . THR A 1 206 ? 10.385 -7.659 6.863 1.00 98.56 206 THR A O 1
ATOM 1637 N N . GLU A 1 207 ? 8.208 -8.204 6.853 1.00 98.62 207 GLU A N 1
ATOM 1638 C CA . GLU A 1 207 ? 8.271 -9.068 5.666 1.00 98.62 207 GLU A CA 1
ATOM 1639 C C . GLU A 1 207 ? 8.466 -8.231 4.392 1.00 98.62 207 GLU A C 1
ATOM 1641 O O . GLU A 1 207 ? 9.244 -8.608 3.521 1.00 98.62 207 GLU A O 1
ATOM 1646 N N . SER A 1 208 ? 7.830 -7.057 4.319 1.00 98.50 208 SER A N 1
ATOM 1647 C CA . SER A 1 208 ? 8.020 -6.075 3.244 1.00 98.50 208 SER A CA 1
ATOM 1648 C C . SER A 1 208 ? 9.465 -5.556 3.193 1.00 98.50 208 SER A C 1
ATOM 1650 O O . SER A 1 208 ? 10.094 -5.559 2.136 1.00 98.50 208 SER A O 1
ATOM 1652 N N . ASN A 1 209 ? 10.045 -5.208 4.348 1.00 98.75 209 ASN A N 1
ATOM 1653 C CA . ASN A 1 209 ? 11.447 -4.792 4.459 1.00 98.75 209 ASN A CA 1
ATOM 1654 C C . ASN A 1 209 ? 12.420 -5.879 3.994 1.00 98.75 209 ASN A C 1
ATOM 1656 O O . ASN A 1 209 ? 13.384 -5.547 3.308 1.00 98.75 209 ASN A O 1
ATOM 1660 N N . ALA A 1 210 ? 12.169 -7.143 4.347 1.00 98.69 210 ALA A N 1
ATOM 1661 C CA . ALA A 1 210 ? 12.984 -8.272 3.902 1.00 98.69 210 ALA A CA 1
ATOM 1662 C C . ALA A 1 210 ? 12.856 -8.507 2.388 1.00 98.69 210 ALA A C 1
ATOM 1664 O O . ALA A 1 210 ? 13.862 -8.692 1.706 1.00 98.69 210 ALA A O 1
ATOM 1665 N N . LEU A 1 211 ? 11.638 -8.417 1.840 1.00 98.62 211 LEU A N 1
ATOM 1666 C CA . LEU A 1 211 ? 11.413 -8.509 0.397 1.00 98.62 211 LEU A CA 1
ATOM 1667 C C . LEU A 1 211 ? 12.180 -7.416 -0.359 1.00 98.62 211 LEU A C 1
ATOM 1669 O O . LEU A 1 211 ? 12.811 -7.698 -1.375 1.00 98.62 211 LEU A O 1
ATOM 1673 N N . PHE A 1 212 ? 12.154 -6.175 0.133 1.00 98.62 212 PHE A N 1
ATOM 1674 C CA . PHE A 1 212 ? 12.891 -5.080 -0.496 1.00 98.62 212 PHE A CA 1
ATOM 1675 C C . PHE A 1 212 ? 14.408 -5.282 -0.425 1.00 98.62 212 PHE A C 1
ATOM 1677 O O . PHE A 1 212 ? 15.083 -4.979 -1.405 1.00 98.62 212 PHE A O 1
ATOM 1684 N N . ASP A 1 213 ? 14.945 -5.853 0.658 1.00 98.69 213 ASP A N 1
ATOM 1685 C CA . ASP A 1 213 ? 16.367 -6.220 0.732 1.00 98.69 213 ASP A CA 1
ATOM 1686 C C . ASP A 1 213 ? 16.740 -7.278 -0.317 1.00 98.69 213 ASP A C 1
ATOM 1688 O O . ASP A 1 213 ? 17.747 -7.130 -1.014 1.00 98.69 213 ASP A O 1
ATOM 1692 N N . GLU A 1 214 ? 15.915 -8.319 -0.479 1.00 98.50 214 GLU A N 1
ATOM 1693 C CA . GLU A 1 214 ? 16.119 -9.353 -1.502 1.00 98.50 214 GLU A CA 1
ATOM 1694 C C . GLU A 1 214 ? 16.120 -8.746 -2.919 1.00 98.50 214 GLU A C 1
ATOM 1696 O O . GLU A 1 214 ? 16.998 -9.054 -3.732 1.00 98.50 214 GLU A O 1
ATOM 1701 N N . VAL A 1 215 ? 15.175 -7.842 -3.211 1.00 98.50 215 VAL A N 1
ATOM 1702 C CA . VAL A 1 215 ? 15.079 -7.159 -4.513 1.00 98.50 215 VAL A CA 1
ATOM 1703 C C . VAL A 1 215 ? 16.270 -6.227 -4.744 1.00 98.50 215 VAL A C 1
ATOM 1705 O O . VAL A 1 215 ? 16.873 -6.270 -5.816 1.00 98.50 215 VAL A O 1
ATOM 1708 N N . LEU A 1 216 ? 16.663 -5.418 -3.755 1.00 98.44 216 LEU A N 1
ATOM 1709 C CA . LEU A 1 216 ? 17.832 -4.536 -3.850 1.00 98.44 216 LEU A CA 1
ATOM 1710 C C . LEU A 1 216 ? 19.121 -5.332 -4.099 1.00 98.44 216 LEU A C 1
ATOM 1712 O O . LEU A 1 216 ? 19.945 -4.936 -4.930 1.00 98.44 216 LEU A O 1
ATOM 1716 N N . ALA A 1 217 ? 19.283 -6.480 -3.433 1.00 98.00 217 ALA A N 1
ATOM 1717 C CA . ALA A 1 217 ? 20.423 -7.367 -3.636 1.00 98.00 217 ALA A CA 1
ATOM 1718 C C . ALA A 1 217 ? 20.435 -7.964 -5.052 1.00 98.00 217 ALA A C 1
ATOM 1720 O O . ALA A 1 217 ? 21.489 -8.010 -5.690 1.00 98.00 217 ALA A O 1
ATOM 1721 N N . ALA A 1 218 ? 19.275 -8.381 -5.567 1.00 97.19 218 ALA A N 1
ATOM 1722 C CA . ALA A 1 218 ? 19.150 -8.894 -6.928 1.00 97.19 218 ALA A CA 1
ATOM 1723 C C . ALA A 1 218 ? 19.451 -7.814 -7.981 1.00 97.19 218 ALA A C 1
ATOM 1725 O O . ALA A 1 218 ? 20.226 -8.060 -8.907 1.00 97.19 218 ALA A O 1
ATOM 1726 N N . LEU A 1 219 ? 18.908 -6.603 -7.816 1.00 96.81 219 LEU A N 1
ATOM 1727 C CA . LEU A 1 219 ? 19.155 -5.471 -8.713 1.00 9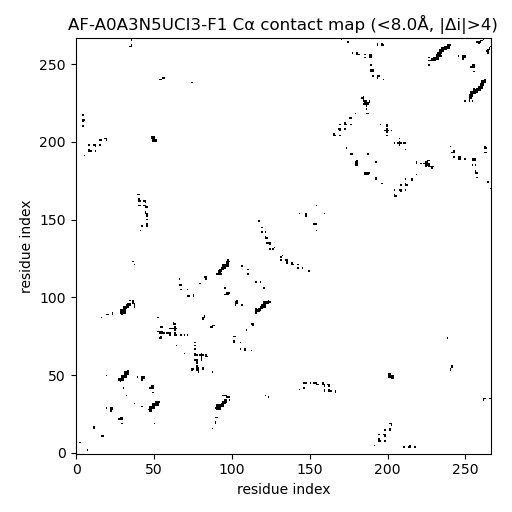6.81 219 LEU A CA 1
ATOM 1728 C C . LEU A 1 219 ? 20.624 -5.035 -8.717 1.00 96.81 219 LEU A C 1
ATOM 1730 O O . LEU A 1 219 ? 21.174 -4.762 -9.779 1.00 96.81 219 LEU A O 1
ATOM 1734 N N . SER A 1 220 ? 21.290 -5.040 -7.560 1.00 95.88 220 SER A N 1
ATOM 1735 C CA . SER A 1 220 ? 22.718 -4.693 -7.455 1.00 95.88 220 SER A CA 1
ATOM 1736 C C . SER A 1 220 ? 23.634 -5.656 -8.222 1.00 95.88 220 SER A C 1
ATOM 1738 O O . SER A 1 220 ? 24.755 -5.299 -8.570 1.00 95.88 220 SER A O 1
ATOM 1740 N N . GLN A 1 221 ? 23.174 -6.884 -8.482 1.00 95.38 221 GLN A N 1
ATOM 1741 C CA . GLN A 1 221 ? 23.906 -7.898 -9.248 1.00 95.38 221 GLN A CA 1
ATOM 1742 C C . GLN A 1 221 ? 23.442 -7.993 -10.711 1.00 95.38 221 GLN A C 1
ATOM 1744 O O . GLN A 1 221 ? 24.008 -8.765 -11.491 1.00 95.38 221 GLN A O 1
ATOM 1749 N N . ARG A 1 222 ? 22.406 -7.239 -11.100 1.00 94.56 222 ARG A N 1
ATOM 1750 C CA . ARG A 1 222 ? 21.847 -7.256 -12.452 1.00 94.56 222 ARG A CA 1
ATOM 1751 C C . ARG A 1 222 ? 22.824 -6.573 -13.413 1.00 94.56 222 ARG A C 1
ATOM 1753 O O . ARG A 1 222 ? 23.196 -5.423 -13.213 1.00 94.56 222 ARG A O 1
ATOM 1760 N N . LYS A 1 223 ? 23.241 -7.294 -14.459 1.00 93.81 223 LYS A N 1
ATOM 1761 C CA . LYS A 1 223 ? 24.203 -6.795 -15.461 1.00 93.81 223 LYS A CA 1
ATOM 1762 C C . LYS A 1 223 ? 23.539 -6.070 -16.622 1.00 93.81 223 LYS A C 1
ATOM 1764 O O . LYS A 1 223 ? 24.090 -5.100 -17.121 1.00 93.81 223 LYS A O 1
ATOM 17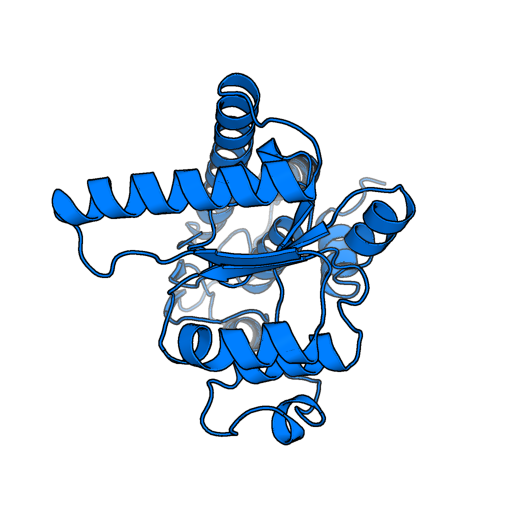69 N N . GLU A 1 224 ? 22.365 -6.547 -17.025 1.00 93.44 224 GLU A N 1
ATOM 1770 C CA . GLU A 1 224 ? 21.655 -6.049 -18.197 1.00 93.44 224 GLU A CA 1
ATOM 1771 C C . GLU A 1 224 ? 20.297 -5.455 -17.797 1.00 93.44 224 GLU A C 1
ATOM 1773 O O . GLU A 1 224 ? 19.608 -6.014 -16.934 1.00 93.44 224 GLU A O 1
ATOM 1778 N N . PRO A 1 225 ? 19.899 -4.333 -18.410 1.00 94.19 225 PRO A N 1
ATOM 1779 C CA . PRO A 1 225 ? 18.599 -3.714 -18.201 1.00 94.19 225 PRO A CA 1
ATOM 1780 C C . PRO A 1 225 ? 17.473 -4.600 -18.775 1.00 94.19 225 PRO A C 1
ATOM 1782 O O . PRO A 1 225 ? 17.650 -5.217 -19.827 1.00 94.19 225 PRO A O 1
ATOM 1785 N N . PRO A 1 226 ? 16.285 -4.636 -18.145 1.00 93.75 226 PRO A N 1
ATOM 1786 C CA . PRO A 1 226 ? 15.138 -5.390 -18.658 1.00 93.75 226 PRO A CA 1
ATOM 1787 C C . PRO A 1 226 ? 14.518 -4.760 -19.915 1.00 93.75 226 PRO A C 1
ATOM 1789 O O . PRO A 1 226 ? 13.805 -5.431 -20.658 1.00 93.75 226 PRO A O 1
ATOM 1792 N N . LEU A 1 227 ? 14.773 -3.469 -20.156 1.00 93.56 227 LEU A N 1
ATOM 1793 C CA . LEU A 1 227 ? 14.232 -2.707 -21.278 1.00 93.56 227 LEU A CA 1
ATOM 1794 C C . LEU A 1 227 ? 15.351 -2.148 -22.154 1.00 93.56 227 LEU A C 1
ATOM 1796 O O . LEU A 1 227 ? 16.454 -1.846 -21.694 1.00 93.56 227 LEU A O 1
ATOM 1800 N N . LYS A 1 228 ? 15.037 -1.946 -23.435 1.00 94.00 228 LYS A N 1
ATOM 1801 C CA . LYS A 1 228 ? 15.908 -1.212 -24.357 1.00 94.00 228 LYS A CA 1
ATOM 1802 C C . LYS A 1 228 ? 15.838 0.287 -24.071 1.00 94.00 228 LYS A C 1
ATOM 1804 O O . LYS A 1 228 ? 14.874 0.792 -23.503 1.00 94.00 228 LYS A O 1
ATOM 1809 N N . LYS A 1 229 ? 16.866 1.017 -24.505 1.00 95.69 229 LYS A N 1
ATOM 1810 C CA . LYS A 1 229 ? 16.873 2.482 -24.459 1.00 95.69 229 LYS A CA 1
ATOM 1811 C C . LYS A 1 229 ? 15.714 3.038 -25.295 1.00 95.69 229 LYS A C 1
ATOM 1813 O O . LYS A 1 229 ? 15.597 2.701 -26.470 1.00 95.69 229 LYS A O 1
ATOM 1818 N N . GLY A 1 230 ? 14.922 3.926 -24.702 1.00 95.44 230 GLY A N 1
ATOM 1819 C CA . GLY A 1 230 ? 13.757 4.538 -25.338 1.00 95.44 230 GLY A CA 1
ATOM 1820 C C . GLY A 1 230 ? 13.275 5.793 -24.603 1.00 95.44 230 GLY A C 1
ATOM 1821 O O . GLY A 1 230 ? 13.971 6.280 -23.702 1.00 95.44 230 GLY A O 1
ATOM 1822 N N . PRO A 1 231 ? 12.112 6.351 -24.991 1.00 98.00 231 PRO A N 1
ATOM 1823 C CA . PRO A 1 231 ? 11.507 7.491 -24.308 1.00 98.00 231 PRO A CA 1
ATOM 1824 C C . PRO A 1 231 ? 11.297 7.220 -22.816 1.00 98.00 231 PRO A C 1
ATOM 1826 O O . PRO A 1 231 ? 10.909 6.126 -22.416 1.00 98.00 231 PRO A O 1
ATOM 1829 N N . ARG A 1 232 ? 11.541 8.230 -21.982 1.00 97.88 232 ARG A N 1
ATOM 1830 C CA . ARG A 1 232 ? 11.442 8.138 -20.521 1.00 97.88 232 ARG A CA 1
ATOM 1831 C C . ARG A 1 232 ? 10.206 8.892 -20.054 1.00 97.88 232 ARG A C 1
ATOM 1833 O O . ARG A 1 232 ? 10.109 10.093 -20.283 1.00 97.88 232 ARG A O 1
ATOM 1840 N N . ILE A 1 233 ? 9.284 8.188 -19.412 1.00 97.69 233 ILE A N 1
ATOM 1841 C CA . ILE A 1 233 ? 7.955 8.689 -19.065 1.00 97.69 233 ILE A CA 1
ATOM 1842 C C . ILE A 1 233 ? 7.830 8.853 -17.548 1.00 97.69 233 ILE A C 1
ATOM 1844 O O . ILE A 1 233 ? 8.246 7.981 -16.779 1.00 97.69 233 ILE A O 1
ATOM 1848 N N . LEU A 1 234 ? 7.250 9.982 -17.138 1.00 96.44 234 LEU A N 1
ATOM 1849 C CA . LEU A 1 234 ? 6.685 10.198 -15.808 1.00 96.44 234 LEU A CA 1
ATOM 1850 C C . LEU A 1 234 ? 5.196 9.845 -15.872 1.00 96.44 234 LEU A C 1
ATOM 1852 O O . LEU A 1 234 ? 4.478 10.411 -16.695 1.00 96.44 234 LEU A O 1
ATOM 1856 N N . LEU A 1 235 ? 4.739 8.939 -15.011 1.00 95.12 235 LEU A N 1
ATOM 1857 C CA . LEU A 1 235 ? 3.318 8.629 -14.867 1.00 95.12 235 LEU A CA 1
ATOM 1858 C C . LEU A 1 235 ? 2.711 9.431 -13.708 1.00 95.12 235 LEU A C 1
ATOM 1860 O O . LEU A 1 235 ? 3.042 9.180 -12.553 1.00 95.12 235 LEU A O 1
ATOM 1864 N N . ASP A 1 236 ? 1.797 10.353 -14.001 1.00 93.06 236 ASP A N 1
ATOM 1865 C CA . ASP A 1 236 ? 1.048 11.087 -12.974 1.00 93.06 236 ASP A CA 1
ATOM 1866 C C . ASP A 1 236 ? -0.409 10.638 -12.902 1.00 93.06 236 ASP A C 1
ATOM 1868 O O . ASP A 1 236 ? -1.086 10.501 -13.920 1.00 93.06 236 ASP A O 1
ATOM 1872 N N . GLY A 1 237 ? -0.888 10.405 -11.680 1.00 87.12 237 GLY A N 1
ATOM 1873 C CA . GLY A 1 237 ? -2.286 10.093 -11.417 1.00 87.12 237 GLY A CA 1
ATOM 1874 C C . GLY A 1 237 ? -2.532 9.419 -10.064 1.00 87.12 237 GLY A C 1
ATOM 1875 O O . GLY A 1 237 ? -1.628 8.818 -9.479 1.00 87.12 237 GLY A O 1
ATOM 1876 N N . PRO A 1 238 ? -3.763 9.500 -9.536 1.00 82.81 238 PRO A N 1
ATOM 1877 C CA . PRO A 1 238 ? -4.176 8.734 -8.367 1.00 82.81 238 PRO A CA 1
ATOM 1878 C C . PRO A 1 238 ? -4.573 7.300 -8.753 1.00 82.81 238 PRO A C 1
ATOM 1880 O O . PRO A 1 238 ? -4.839 7.008 -9.915 1.00 82.81 238 PRO A O 1
ATOM 1883 N N . CYS A 1 239 ? -4.689 6.418 -7.757 1.00 79.75 239 CYS A N 1
ATOM 1884 C CA . CYS A 1 239 ? -5.410 5.139 -7.887 1.00 79.75 239 CYS A CA 1
ATOM 1885 C C . CYS A 1 239 ? -4.936 4.189 -9.011 1.00 79.75 239 CYS A C 1
ATOM 1887 O O . CYS A 1 239 ? -5.714 3.356 -9.465 1.00 79.75 239 CYS A O 1
ATOM 1889 N N . VAL A 1 240 ? -3.672 4.273 -9.439 1.00 82.75 240 VAL A N 1
ATOM 1890 C CA . VAL A 1 240 ? -3.063 3.274 -10.333 1.00 82.75 240 VAL A CA 1
ATOM 1891 C C . VAL A 1 240 ? -2.580 2.094 -9.487 1.00 82.75 240 VAL A C 1
ATOM 1893 O O . VAL A 1 240 ? -1.525 2.152 -8.861 1.00 82.75 240 VAL A O 1
ATOM 1896 N N . ASP A 1 241 ? -3.387 1.039 -9.422 1.00 80.19 241 ASP A N 1
ATOM 1897 C CA . ASP A 1 241 ? -3.193 -0.147 -8.573 1.00 80.19 241 ASP A CA 1
ATOM 1898 C C . ASP A 1 241 ? -2.911 -1.440 -9.365 1.00 80.19 241 ASP A C 1
ATOM 1900 O O . ASP A 1 241 ? -2.826 -2.540 -8.805 1.00 80.19 241 ASP A O 1
ATOM 1904 N N . ASN A 1 242 ? -2.749 -1.308 -10.681 1.00 88.44 242 ASN A N 1
ATOM 1905 C CA . ASN A 1 242 ? -2.439 -2.385 -11.609 1.00 88.44 242 ASN A CA 1
ATOM 1906 C C . ASN A 1 242 ? -1.330 -1.970 -12.585 1.00 88.44 242 ASN A C 1
ATOM 1908 O O . ASN A 1 242 ? -1.027 -0.790 -12.758 1.00 88.44 242 ASN A O 1
ATOM 1912 N N . ILE A 1 243 ? -0.720 -2.968 -13.219 1.00 94.69 243 ILE A N 1
ATOM 1913 C CA . ILE A 1 243 ? 0.435 -2.775 -14.101 1.00 94.69 243 ILE A CA 1
ATOM 1914 C C . ILE A 1 243 ? 0.072 -2.500 -15.562 1.00 94.69 243 ILE A C 1
ATOM 1916 O O . ILE A 1 243 ? 0.974 -2.200 -16.334 1.00 94.69 243 ILE A O 1
ATOM 1920 N N . GLU A 1 244 ? -1.189 -2.632 -15.982 1.00 94.75 244 GLU A N 1
ATOM 1921 C CA . GLU A 1 244 ? -1.520 -2.736 -17.413 1.00 94.75 244 GLU A CA 1
ATOM 1922 C C . GLU A 1 244 ? -1.200 -1.451 -18.179 1.00 94.75 244 GLU A C 1
ATOM 1924 O O . GLU A 1 244 ? -0.619 -1.502 -19.260 1.00 94.75 244 GLU A O 1
ATOM 1929 N N . LEU A 1 245 ? -1.478 -0.285 -17.586 1.00 93.75 245 LEU A N 1
ATOM 1930 C CA . LEU A 1 245 ? -1.112 0.998 -18.189 1.00 93.75 245 LEU A CA 1
ATOM 1931 C C . LEU A 1 245 ? 0.409 1.130 -18.358 1.00 93.75 245 LEU A C 1
ATOM 1933 O O . LEU A 1 245 ? 0.890 1.549 -19.408 1.00 93.75 245 LEU A O 1
ATOM 1937 N N . ILE A 1 246 ? 1.168 0.743 -17.331 1.00 95.94 246 ILE A N 1
ATOM 1938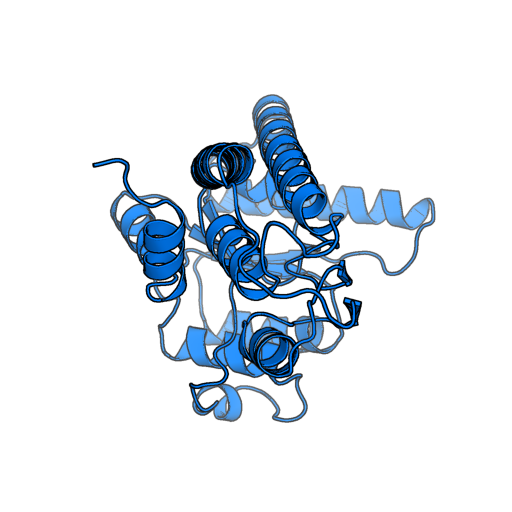 C CA . ILE A 1 246 ? 2.635 0.778 -17.350 1.00 95.94 246 ILE A CA 1
ATOM 1939 C C . ILE A 1 246 ? 3.159 -0.197 -18.406 1.00 95.94 246 ILE A C 1
ATOM 1941 O O . ILE A 1 246 ? 4.035 0.156 -19.190 1.00 95.94 246 ILE A O 1
ATOM 1945 N N . LYS A 1 247 ? 2.572 -1.393 -18.481 1.00 96.88 247 LYS A N 1
ATOM 1946 C CA . LYS A 1 247 ? 2.929 -2.419 -19.453 1.00 96.88 247 LYS A CA 1
ATOM 1947 C C . LYS A 1 247 ? 2.715 -1.937 -20.886 1.00 96.88 247 LYS A C 1
ATOM 1949 O O . LYS A 1 247 ? 3.613 -2.101 -21.698 1.00 96.88 247 LYS A O 1
ATOM 1954 N N . ILE A 1 248 ? 1.586 -1.294 -21.188 1.00 97.12 248 ILE A N 1
ATOM 1955 C CA . ILE A 1 248 ? 1.314 -0.729 -22.522 1.00 97.12 248 ILE A CA 1
ATOM 1956 C C . ILE A 1 248 ? 2.398 0.284 -22.919 1.00 97.12 248 ILE A C 1
ATOM 1958 O O . ILE A 1 248 ? 2.890 0.260 -24.050 1.00 97.12 248 ILE A O 1
ATOM 1962 N N . VAL A 1 249 ? 2.797 1.158 -21.989 1.00 97.06 249 VAL A N 1
ATOM 1963 C CA . VAL A 1 249 ? 3.863 2.143 -22.228 1.00 97.06 249 VAL A CA 1
ATOM 1964 C C . VAL A 1 249 ? 5.197 1.447 -22.514 1.00 97.06 249 VAL A C 1
ATOM 1966 O O . VAL A 1 249 ? 5.893 1.818 -23.460 1.00 97.06 249 VAL A O 1
ATOM 1969 N N . GLU A 1 250 ? 5.549 0.429 -21.729 1.00 97.44 250 GLU A N 1
ATOM 1970 C CA . GLU A 1 250 ? 6.832 -0.271 -21.861 1.00 97.44 250 GLU A CA 1
ATOM 1971 C C . GLU A 1 250 ? 6.898 -1.196 -23.084 1.00 97.44 250 GLU A C 1
ATOM 1973 O O . GLU A 1 250 ? 7.909 -1.208 -23.788 1.00 97.44 250 GLU A O 1
ATOM 1978 N N . ASP A 1 251 ? 5.802 -1.881 -23.418 1.00 97.56 251 ASP A N 1
ATOM 1979 C CA . ASP A 1 251 ? 5.658 -2.679 -24.644 1.00 97.56 251 ASP A CA 1
ATOM 1980 C C . ASP A 1 251 ? 5.786 -1.809 -25.909 1.00 97.56 251 ASP A C 1
ATOM 1982 O O . ASP A 1 251 ? 6.230 -2.284 -26.954 1.00 97.56 251 ASP A O 1
ATOM 1986 N N . SER A 1 252 ? 5.450 -0.518 -25.811 1.00 97.50 252 SER A N 1
ATOM 1987 C CA . SER A 1 252 ? 5.603 0.463 -26.895 1.00 97.50 252 SER A CA 1
ATOM 1988 C C . SER A 1 252 ? 7.042 0.985 -27.053 1.00 97.50 252 SER A C 1
ATOM 1990 O O . SER A 1 252 ? 7.299 1.864 -27.876 1.00 97.50 252 SER A O 1
ATOM 1992 N N . GLY A 1 253 ? 7.997 0.468 -26.272 1.00 96.75 253 GLY A N 1
ATOM 1993 C CA . GLY A 1 253 ? 9.413 0.835 -26.342 1.00 96.75 253 GLY A CA 1
ATOM 1994 C C . GLY A 1 253 ? 9.804 2.055 -25.505 1.00 96.75 253 GLY A C 1
ATOM 1995 O O . GLY A 1 253 ? 10.933 2.531 -25.628 1.00 96.75 253 GLY A O 1
ATOM 1996 N N . ALA A 1 254 ? 8.906 2.569 -24.663 1.00 97.56 254 ALA A N 1
ATOM 1997 C CA . ALA A 1 254 ? 9.230 3.580 -23.660 1.00 97.56 254 ALA A CA 1
ATOM 1998 C C . ALA A 1 254 ? 9.575 2.929 -22.306 1.00 97.56 254 ALA A C 1
ATOM 2000 O O . ALA A 1 254 ? 9.542 1.714 -22.141 1.00 97.56 254 ALA A O 1
ATOM 2001 N N . SER A 1 255 ? 9.947 3.730 -21.314 1.00 97.38 255 SER A N 1
ATOM 2002 C CA . SER A 1 255 ? 10.168 3.271 -19.941 1.00 97.38 255 SER A CA 1
ATOM 2003 C C . SER A 1 255 ? 9.489 4.216 -18.964 1.00 97.38 255 SER A C 1
ATOM 2005 O O . SER A 1 255 ? 9.719 5.427 -19.021 1.00 97.38 255 SER A O 1
ATOM 2007 N N . VAL A 1 256 ? 8.696 3.682 -18.034 1.00 96.88 256 VAL A N 1
ATOM 2008 C CA . VAL A 1 256 ? 8.121 4.487 -16.947 1.00 96.88 256 VAL A CA 1
ATOM 2009 C C . VAL A 1 256 ? 9.177 4.622 -15.859 1.00 96.88 256 VAL A C 1
ATOM 2011 O O . VAL A 1 256 ? 9.387 3.709 -15.065 1.00 96.88 256 VAL A O 1
ATOM 2014 N N . VAL A 1 257 ? 9.871 5.758 -15.813 1.00 96.38 257 VAL A N 1
ATOM 2015 C CA . VAL A 1 257 ? 11.057 5.967 -14.957 1.00 96.38 257 VAL A CA 1
ATOM 2016 C C . VAL A 1 257 ? 10.769 6.779 -13.702 1.00 96.38 257 VAL A C 1
ATOM 2018 O O . VAL A 1 257 ? 11.583 6.803 -12.788 1.00 96.38 257 VAL A O 1
ATOM 2021 N N . ALA A 1 258 ? 9.602 7.403 -13.632 1.00 95.44 258 ALA A N 1
ATOM 2022 C CA . ALA A 1 258 ? 9.122 8.124 -12.468 1.00 95.44 258 ALA A CA 1
ATOM 2023 C C . ALA A 1 258 ? 7.600 8.006 -12.413 1.00 95.44 258 ALA A C 1
ATOM 2025 O O . ALA A 1 258 ? 6.953 7.770 -13.436 1.00 95.44 258 ALA A O 1
ATOM 2026 N N . ASP A 1 259 ? 7.037 8.187 -11.230 1.00 94.69 259 ASP A N 1
ATOM 2027 C CA . ASP A 1 259 ? 5.600 8.291 -11.063 1.00 94.69 259 ASP A CA 1
ATOM 2028 C C . ASP A 1 259 ? 5.264 9.194 -9.884 1.00 94.69 259 ASP A C 1
ATOM 2030 O O . ASP A 1 259 ? 6.065 9.374 -8.972 1.00 94.69 259 ASP A O 1
ATOM 2034 N N . THR A 1 260 ? 4.059 9.727 -9.895 1.00 92.75 260 THR A N 1
ATOM 2035 C CA . THR A 1 260 ? 3.432 10.387 -8.754 1.00 92.75 260 THR A CA 1
ATOM 2036 C C . THR A 1 260 ? 2.175 9.604 -8.416 1.00 92.75 260 THR A C 1
ATOM 2038 O O . THR A 1 260 ? 1.102 10.177 -8.294 1.00 92.75 260 THR A O 1
ATOM 2041 N N . THR A 1 261 ? 2.253 8.281 -8.296 1.00 91.44 261 THR A N 1
ATOM 2042 C CA . THR A 1 261 ? 1.086 7.450 -7.961 1.00 91.44 261 THR A CA 1
ATOM 2043 C C . THR A 1 261 ? 0.977 7.210 -6.458 1.00 91.44 261 THR A C 1
ATOM 2045 O O . THR A 1 261 ? 1.941 7.370 -5.711 1.00 91.44 261 THR A O 1
ATOM 2048 N N . CYS A 1 262 ? -0.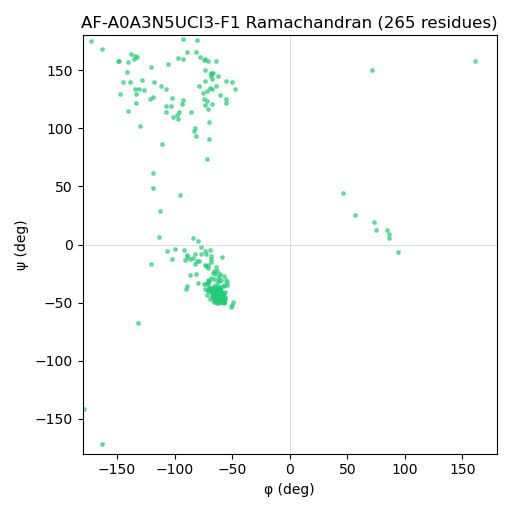223 6.848 -5.992 1.00 87.12 262 CYS A N 1
ATOM 2049 C CA . CYS A 1 262 ? -0.471 6.552 -4.577 1.00 87.12 262 CYS A CA 1
ATOM 2050 C C . CYS A 1 262 ? 0.166 5.238 -4.102 1.00 87.12 262 CYS A C 1
ATOM 2052 O O . CYS A 1 262 ? 0.220 5.026 -2.899 1.00 87.12 262 CYS A O 1
ATOM 2054 N N . ASN A 1 263 ? 0.541 4.332 -5.009 1.00 86.38 263 ASN A N 1
ATOM 2055 C CA . ASN A 1 263 ? 1.263 3.090 -4.717 1.00 86.38 263 ASN A CA 1
ATOM 2056 C C . ASN A 1 263 ? 2.609 3.139 -5.449 1.00 86.38 263 ASN A C 1
ATOM 2058 O O . ASN A 1 263 ? 2.865 2.389 -6.392 1.00 86.38 263 ASN A O 1
ATOM 2062 N N . GLY A 1 264 ? 3.395 4.136 -5.064 1.00 90.12 264 GLY A N 1
ATOM 2063 C CA . GLY A 1 264 ? 4.554 4.622 -5.792 1.00 90.12 264 GLY A CA 1
ATOM 2064 C C . GLY A 1 264 ? 5.203 5.759 -5.013 1.00 90.12 264 GLY A C 1
ATOM 2065 O O . GLY A 1 264 ? 5.220 5.728 -3.788 1.00 90.12 264 GLY A O 1
ATOM 2066 N N . THR A 1 265 ? 5.683 6.800 -5.689 1.00 90.25 265 THR A N 1
ATOM 2067 C CA . THR A 1 265 ? 6.529 7.829 -5.045 1.00 90.25 265 THR A CA 1
ATOM 2068 C C . THR A 1 265 ? 5.824 8.646 -3.947 1.00 90.25 265 THR A C 1
ATOM 2070 O O . THR A 1 265 ? 6.501 9.280 -3.139 1.00 90.25 265 THR A O 1
ATOM 2073 N N . ARG A 1 266 ? 4.479 8.675 -3.901 1.00 84.88 266 ARG A N 1
ATOM 2074 C CA . ARG A 1 266 ? 3.740 9.401 -2.845 1.00 84.88 266 ARG A CA 1
ATOM 2075 C C . ARG A 1 266 ? 3.654 8.652 -1.504 1.00 84.88 266 ARG A C 1
ATOM 2077 O O . ARG A 1 266 ? 3.230 9.286 -0.540 1.00 84.88 266 ARG A O 1
ATOM 2084 N N . ASP A 1 267 ? 3.958 7.355 -1.458 1.00 72.31 267 ASP A N 1
ATOM 2085 C CA . ASP A 1 267 ? 3.753 6.462 -0.296 1.00 72.31 267 ASP A CA 1
ATOM 2086 C C . ASP A 1 267 ? 5.083 6.060 0.377 1.00 72.31 267 ASP A C 1
ATOM 2088 O O . ASP A 1 267 ? 6.083 5.875 -0.356 1.00 72.31 267 ASP A O 1
#

Mean predicted aligned error: 3.33 Å

Secondary structure (DSSP, 8-state):
----HHHHHHHHHHTTTHHHHHHHHTT--EEEE-STTS-HHHHHHTT-EEEE----TTSPP-HHHHHS-TTS-HHHHHHHHHHHTTTTTT-SEEEEESSSHHHHHHHHHHHHHH--SEEEEE---SS-SHHHHHHHHHHHHHHHHHHHHHHTS---HHHHHHHHHHHHHHHHHHHHHHHTTSSSS-SS-HHHHHHHHHHHTTS-HHHHHHHHHHHHHHHHT--S-SS-S--EEEEE-S---SSHHHHHHHHTT-EEEEEE-TTTTT-

Foldseek 3Di:
DPPDLLVVLVVCLVVPCPVLLVCLVVVAAEEEEEFPPDPVLLCVLLRHFYAYQWFDPVDDQDVLVVQDPPPQDPTLSRSLSCLLVCVVVSHQEYEYEPPDPSRVVCQVSSCVRNVHLYYYYQYQDPDDDPVNVVVNVVSVVVVSVSSCVSSVHHRDPVSSVVSVVLVVLLLVLLVLQLVQLVDFNRLAFPLSSLSLLLSLNGGGSVVNSVSSVVVSVVSVPRDDHPAHGDAEDEAEDERPNDCVVSVVQRVVRYGDSHYPYRSGDVD

Nearest PDB structures (foldseek):
  3o3m-assembly1_B  TM=8.910E-01  e=3.423E-18  Clostridioides difficile
  7yzm-assembly1_B  TM=9.174E-01  e=1.290E-15  Carboxydothermus hydrogenoformans Z-2901
  3o3o-assembly1_A  TM=7.248E-01  e=4.206E-07  Clostridioides difficile
  2qgq-assembly4_D  TM=3.220E-01  e=9.512E-01  Thermotoga maritima MSB8
  5c15-assembly1_A  TM=3.342E-01  e=3.296E+00  Lederbergvirus Sf6

Solvent-accessible surface area (backbone atoms only — not comparable to full-atom values): 14645 Å² total; per-residue (Å²): 129,84,81,56,56,66,60,54,40,49,53,44,47,75,48,63,61,54,67,45,42,52,41,32,76,72,72,44,45,29,30,30,33,42,72,66,79,48,70,56,35,56,41,39,28,56,67,30,34,47,27,59,63,62,52,51,95,89,56,82,70,54,71,26,59,78,70,41,70,81,85,44,49,68,58,63,41,28,32,47,16,41,43,74,72,46,77,51,69,50,45,44,19,40,40,45,30,52,79,46,68,56,50,56,70,41,45,64,51,48,50,68,74,61,64,50,89,35,73,48,76,45,71,54,66,95,59,96,49,74,71,37,53,58,52,38,54,53,46,51,52,53,51,48,52,51,48,23,66,74,64,74,42,85,65,47,72,67,39,38,55,52,25,46,52,50,53,51,50,36,44,53,49,55,53,56,58,53,57,38,26,72,46,89,42,27,58,48,46,40,48,57,51,45,39,47,50,54,40,35,47,45,32,49,61,70,59,22,40,51,51,47,51,52,46,51,57,50,53,74,68,56,87,69,48,82,50,72,75,53,56,78,38,71,47,78,46,74,82,60,79,69,50,63,71,50,42,56,47,37,76,71,48,31,40,52,52,44,50,55,20,50,65,42,72,72,81

Radius of gyration: 18.88 Å; Cα contacts (8 Å, |Δi|>4): 403; chains: 1; bounding box: 51×48×52 Å

pLDDT: mean 95.57, std 6.23, range [37.25, 98.81]

Sequence (267 aa):
MKDDVFAKVENQYVNYGTRARELKNQGQKVIGYICSFVPLEIITAAGCVPFRVRGDIREPITKGDTLMETIVCPFIRSCFDLSVKGKYDFLSGLVIPHGCDSMVRSYSTWNYSLNLPYFHFVNTPSVVKESSFEFFEEELKAYKKSLEKFTGKAITDADLAKAIRLHNENRNKARALYDFKKSNPPMISGVELTKVLTVGSSLPVTESNALFDEVLAALSQRKEPPLKKGPRILLDGPCVDNIELIKIVEDSGASVVADTTCNGTRD